Protein AF-A0A1I4JMV4-F1 (afdb_monomer)

Foldseek 3Di:
DKDKDKDFADDDCPPAAEDQDLVPDDDADDPDLQDKDKHKYFYPPFKDKDFDPVQQQKDFDPQLRLQQKDFDAQKAFDPVCSLQQQFPQCSLVLDGDDDDDDDDPDDDAAAQAPSPRDGRGGDPRPSSNRIDGDPQCSSPRMHGDPQCNSRSIDRDPVSRRRRMMIMTIMDMWIKDKDKDWDDWDPDADPPVRVVCCVVPFPKDKDKDKQPPDDPPPPDVVNCVSCVVVSDDDVQFNMKIKIKIKGDDDDDDDPPDDPPPPDDDDDDDDDDDDDDDPDDDDDDDDDDDDDDDPDDDGHDIGMGIIMMTMGTPPPDDDDDDDDDDDDDDDDDDDDDDDDDDDDDDDD

pLDDT: mean 77.55, std 21.7, range [24.08, 98.44]

Mean predicted aligned error: 14.83 Å

Structure (mmCIF, N/CA/C/O backbone):
data_AF-A0A1I4JMV4-F1
#
_entry.id   AF-A0A1I4JMV4-F1
#
loop_
_atom_site.group_PDB
_atom_site.id
_atom_site.type_symbol
_atom_site.label_atom_id
_atom_site.label_alt_id
_atom_site.label_comp_id
_atom_site.label_asym_id
_atom_site.label_entity_id
_atom_site.label_seq_id
_atom_site.pdbx_PDB_ins_code
_atom_site.Cartn_x
_atom_site.Cartn_y
_atom_site.Cartn_z
_atom_site.occupancy
_atom_site.B_iso_or_equiv
_atom_site.auth_seq_id
_atom_site.auth_comp_id
_atom_site.auth_asym_id
_atom_site.auth_atom_id
_atom_site.pdbx_PDB_model_num
ATOM 1 N N . MET A 1 1 ? -11.475 10.440 14.084 1.00 93.56 1 MET A N 1
ATOM 2 C CA . MET A 1 1 ? -10.677 11.249 13.134 1.00 93.56 1 MET A CA 1
ATOM 3 C C . MET A 1 1 ? -11.098 10.920 11.709 1.00 93.56 1 MET A C 1
ATOM 5 O O . MET A 1 1 ? -11.270 9.745 11.417 1.00 93.56 1 MET A O 1
ATOM 9 N N . GLU A 1 2 ? -11.265 11.917 10.840 1.00 95.56 2 GLU A N 1
ATOM 10 C CA . GLU A 1 2 ? -11.470 11.709 9.397 1.00 95.56 2 GLU A CA 1
ATOM 11 C C . GLU A 1 2 ? -10.158 11.981 8.648 1.00 95.56 2 GLU A C 1
ATOM 13 O O . GLU A 1 2 ? -9.477 12.967 8.930 1.00 95.56 2 GLU A O 1
ATOM 18 N N . GLN A 1 3 ? -9.788 11.111 7.707 1.00 97.38 3 GLN A N 1
ATOM 19 C CA . GLN A 1 3 ? -8.574 11.247 6.903 1.00 97.38 3 GLN A CA 1
ATOM 20 C C . GLN A 1 3 ? -8.876 10.984 5.428 1.00 97.38 3 GLN A C 1
ATOM 22 O O . GLN A 1 3 ? -9.492 9.980 5.084 1.00 97.38 3 GLN A O 1
ATOM 27 N N . ARG A 1 4 ? -8.401 11.856 4.532 1.00 98.00 4 ARG A N 1
ATOM 28 C CA . ARG A 1 4 ? -8.476 11.596 3.090 1.00 98.00 4 ARG A CA 1
ATOM 29 C C . ARG A 1 4 ? -7.463 10.518 2.706 1.00 98.00 4 ARG A C 1
ATOM 31 O O . ARG A 1 4 ? -6.265 10.700 2.913 1.00 98.00 4 ARG A O 1
ATOM 38 N N . GLN A 1 5 ? -7.950 9.434 2.120 1.00 98.19 5 GLN A N 1
ATOM 39 C CA . GLN A 1 5 ? -7.151 8.342 1.580 1.00 98.19 5 GLN A CA 1
ATOM 40 C C . GLN A 1 5 ? -7.104 8.405 0.053 1.00 98.19 5 GLN A C 1
ATOM 42 O O . GLN A 1 5 ? -7.965 9.004 -0.600 1.00 98.19 5 GLN A O 1
ATOM 47 N N . LYS A 1 6 ? -6.062 7.797 -0.513 1.00 97.88 6 LYS A N 1
ATOM 48 C CA . LYS A 1 6 ? -5.829 7.717 -1.954 1.00 97.88 6 LYS A CA 1
ATOM 49 C C . LYS A 1 6 ? -5.277 6.341 -2.308 1.00 97.88 6 LYS A C 1
ATOM 51 O O . LYS A 1 6 ? -4.279 5.917 -1.731 1.00 97.88 6 LYS A O 1
ATOM 56 N N . HIS A 1 7 ? -5.879 5.702 -3.302 1.00 97.88 7 HIS A N 1
ATOM 57 C CA . HIS A 1 7 ? -5.434 4.438 -3.874 1.00 97.88 7 HIS A CA 1
ATOM 58 C C . HIS A 1 7 ? -5.236 4.568 -5.389 1.00 97.88 7 HIS A C 1
ATOM 60 O O . HIS A 1 7 ? -5.923 5.344 -6.056 1.00 97.88 7 HIS A O 1
ATOM 66 N N . TYR A 1 8 ? -4.268 3.829 -5.929 1.00 97.44 8 TYR A N 1
ATOM 67 C CA . TYR A 1 8 ? -3.986 3.782 -7.363 1.00 97.44 8 TYR A CA 1
ATOM 68 C C . TYR A 1 8 ? -4.597 2.507 -7.938 1.00 97.44 8 TYR A C 1
ATOM 70 O O . TYR A 1 8 ? -4.239 1.412 -7.516 1.00 97.44 8 TYR A O 1
ATOM 78 N N . GLY A 1 9 ? -5.507 2.642 -8.901 1.00 96.12 9 GLY A N 1
ATOM 79 C CA . GLY A 1 9 ? -6.257 1.507 -9.438 1.00 96.12 9 GLY A CA 1
ATOM 80 C C . GLY A 1 9 ? -7.539 1.204 -8.671 1.00 96.12 9 GLY A C 1
ATOM 81 O O . GLY A 1 9 ? -7.953 1.969 -7.802 1.00 96.12 9 GLY A O 1
ATOM 82 N N . HIS A 1 10 ? -8.165 0.083 -9.027 1.00 96.25 10 HIS A N 1
ATOM 83 C CA . HIS A 1 10 ? -9.395 -0.381 -8.391 1.00 96.25 10 HIS A CA 1
ATOM 84 C C . HIS A 1 10 ? -9.135 -0.750 -6.934 1.00 96.25 10 HIS A C 1
ATOM 86 O O . HIS A 1 10 ? -8.132 -1.395 -6.627 1.00 96.25 10 HIS A O 1
ATOM 92 N N . ILE A 1 11 ? -10.053 -0.374 -6.058 1.00 97.44 11 ILE A N 1
ATOM 93 C CA . ILE A 1 11 ? -10.107 -0.864 -4.690 1.00 97.44 11 ILE A CA 1
ATOM 94 C C . ILE A 1 11 ? -11.556 -1.190 -4.385 1.00 97.44 11 ILE A C 1
ATOM 96 O O . ILE A 1 11 ? -12.434 -0.362 -4.607 1.00 97.44 11 ILE A O 1
ATOM 100 N N . ASP A 1 12 ? -11.790 -2.401 -3.895 1.00 97.12 12 ASP A N 1
ATOM 101 C CA . ASP A 1 12 ? -13.102 -2.763 -3.395 1.00 97.12 12 ASP A CA 1
ATOM 102 C C . ASP A 1 12 ? -13.247 -2.237 -1.962 1.00 97.12 12 ASP A C 1
ATOM 104 O O . ASP A 1 12 ? -12.447 -2.553 -1.075 1.00 97.12 12 ASP A O 1
ATOM 108 N N . LEU A 1 13 ? -14.226 -1.358 -1.761 1.00 97.06 13 LEU A N 1
ATOM 109 C CA . LEU A 1 13 ? -14.569 -0.788 -0.461 1.00 97.06 13 LEU A CA 1
ATOM 110 C C . LEU A 1 13 ? -15.895 -1.348 0.073 1.00 97.06 13 LEU A C 1
ATOM 112 O O . LEU A 1 13 ? -16.327 -0.902 1.132 1.00 97.06 13 LEU A O 1
ATOM 116 N N . SER A 1 14 ? -16.515 -2.314 -0.615 1.00 96.44 14 SER A N 1
ATOM 117 C CA . SER A 1 14 ? -17.834 -2.860 -0.261 1.00 96.44 14 SER A CA 1
ATOM 118 C C . SER A 1 14 ? -17.858 -3.571 1.095 1.00 96.44 14 SER A C 1
ATOM 120 O O . SER A 1 14 ? -18.833 -3.457 1.833 1.00 96.44 14 SER A O 1
ATOM 122 N N . ASP A 1 15 ? -16.754 -4.212 1.484 1.00 96.00 15 ASP A N 1
ATOM 123 C CA . ASP A 1 15 ? -16.609 -4.846 2.801 1.00 96.00 15 ASP A CA 1
ATOM 124 C C . ASP A 1 15 ? -16.444 -3.836 3.949 1.00 96.00 15 ASP A C 1
ATOM 126 O O . ASP A 1 15 ? -16.404 -4.211 5.128 1.00 96.00 15 ASP A O 1
ATOM 130 N N . ARG A 1 16 ? -16.284 -2.541 3.641 1.00 95.62 16 ARG A N 1
ATOM 131 C CA . ARG A 1 16 ? -16.079 -1.518 4.663 1.00 95.62 16 ARG A CA 1
ATOM 132 C C . ARG A 1 16 ? -17.409 -0.903 5.084 1.00 95.62 16 ARG A C 1
ATOM 134 O O . ARG A 1 16 ? -18.169 -0.450 4.236 1.00 95.62 16 ARG A O 1
ATOM 141 N N . PRO A 1 17 ? -17.666 -0.787 6.397 1.00 95.88 17 PRO A N 1
ATOM 142 C CA . PRO A 1 17 ? -18.871 -0.130 6.870 1.00 95.88 17 PRO A CA 1
ATOM 143 C C . PRO A 1 17 ? -18.892 1.349 6.459 1.00 95.88 17 PRO A C 1
ATOM 145 O O . PRO A 1 17 ? -17.894 2.067 6.593 1.00 95.88 17 PRO A O 1
ATOM 148 N N . GLU A 1 18 ? -20.048 1.803 5.983 1.00 97.00 18 GLU A N 1
ATOM 149 C CA . GLU A 1 18 ? -20.275 3.193 5.594 1.00 97.00 18 GLU A CA 1
ATOM 150 C C . GLU A 1 18 ? -20.759 4.057 6.766 1.00 97.00 18 GLU A C 1
ATOM 152 O O . GLU A 1 18 ? -21.467 3.594 7.668 1.00 97.00 18 GLU A O 1
ATOM 157 N N . CYS A 1 19 ? -20.431 5.350 6.738 1.00 96.38 19 CYS A N 1
ATOM 158 C CA . CYS A 1 19 ? -20.993 6.333 7.662 1.00 96.38 19 CYS A CA 1
ATOM 159 C C . CYS A 1 19 ? -21.302 7.676 6.982 1.00 96.38 19 CYS A C 1
ATOM 161 O O . CYS A 1 19 ? -20.514 8.175 6.189 1.00 96.38 19 CYS A O 1
ATOM 163 N N . ASP A 1 20 ? -22.423 8.317 7.321 1.00 95.94 20 ASP A N 1
ATOM 164 C CA . ASP A 1 20 ? -22.728 9.668 6.811 1.00 95.94 20 ASP A CA 1
ATOM 165 C C . ASP A 1 20 ? -21.886 10.743 7.522 1.00 95.94 20 ASP A C 1
ATOM 167 O O . ASP A 1 20 ? -21.391 11.701 6.926 1.00 95.94 20 ASP A O 1
ATOM 171 N N . SER A 1 21 ? -21.725 10.574 8.837 1.00 94.44 21 SER A N 1
ATOM 172 C CA . SER A 1 21 ? -20.970 11.465 9.713 1.00 94.44 21 SER A CA 1
ATOM 173 C C . SER A 1 21 ? -20.343 10.667 10.845 1.00 94.44 21 SER A C 1
ATOM 175 O O . SER A 1 21 ? -21.054 9.997 11.600 1.00 94.44 21 SER A O 1
ATOM 177 N N . LEU A 1 22 ? -19.025 10.797 11.019 1.00 92.62 22 LEU A N 1
ATOM 178 C CA . LEU A 1 22 ? -18.305 10.087 12.075 1.00 92.62 22 LEU A CA 1
ATOM 179 C C . LEU A 1 22 ? -18.837 10.418 13.478 1.00 92.62 22 LEU A C 1
ATOM 181 O O . LEU A 1 22 ? -18.900 9.542 14.333 1.00 92.62 22 LEU A O 1
ATOM 185 N N . ALA A 1 23 ? -19.273 11.663 13.697 1.00 89.81 23 ALA A N 1
ATOM 186 C CA . ALA A 1 23 ? -19.771 12.138 14.988 1.00 89.81 23 ALA A CA 1
ATOM 187 C C . ALA A 1 23 ? -21.134 11.542 15.386 1.00 89.81 23 ALA A C 1
ATOM 189 O O . ALA A 1 23 ? -21.458 11.495 16.568 1.00 89.81 23 ALA A O 1
ATOM 190 N N . ARG A 1 24 ? -21.948 11.107 14.414 1.00 91.12 24 ARG A N 1
ATOM 191 C CA . ARG A 1 24 ? -23.288 10.537 14.663 1.00 91.12 24 ARG A CA 1
ATOM 192 C C . ARG A 1 24 ? -23.335 9.023 14.478 1.00 91.12 24 ARG A C 1
ATOM 194 O O . ARG A 1 24 ? -24.357 8.405 14.773 1.00 91.12 24 ARG A O 1
ATOM 201 N N . HIS A 1 25 ? -22.263 8.430 13.960 1.00 92.50 25 HIS A N 1
ATOM 202 C CA . HIS A 1 25 ? -22.231 7.018 13.627 1.00 92.50 25 HIS A CA 1
ATOM 203 C C . HIS A 1 25 ? -22.217 6.161 14.897 1.00 92.50 25 HIS A C 1
ATOM 205 O O . HIS A 1 25 ? -21.288 6.217 15.704 1.00 92.50 25 HIS A O 1
ATOM 211 N N . ARG A 1 26 ? -23.265 5.351 15.073 1.00 90.00 26 ARG A N 1
ATOM 212 C CA . ARG A 1 26 ? -23.376 4.412 16.190 1.00 90.00 26 ARG A CA 1
ATOM 213 C C . ARG A 1 26 ? -22.646 3.124 15.832 1.00 90.00 26 ARG A C 1
ATOM 215 O O . ARG A 1 26 ? -23.114 2.366 14.992 1.00 90.00 26 ARG A O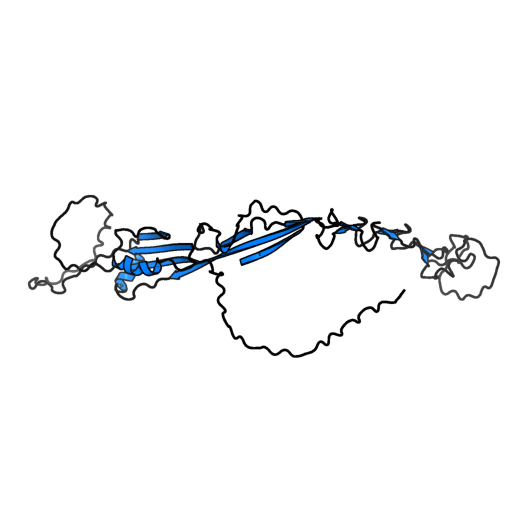 1
ATOM 222 N N . ILE A 1 27 ? -21.527 2.861 16.498 1.00 87.62 27 ILE A N 1
ATOM 223 C CA . ILE A 1 27 ? -20.850 1.564 16.411 1.00 87.62 27 ILE A CA 1
ATOM 224 C C . ILE A 1 27 ? -21.305 0.709 17.589 1.00 87.62 27 ILE A C 1
ATOM 226 O O . ILE A 1 27 ? -21.225 1.152 18.737 1.00 87.62 27 ILE A O 1
ATOM 230 N N . ALA A 1 28 ? -21.695 -0.535 17.312 1.00 90.06 28 ALA A N 1
ATOM 231 C CA . ALA A 1 28 ? -21.975 -1.526 18.343 1.00 90.06 28 ALA A CA 1
ATOM 232 C C . ALA A 1 28 ? -20.820 -1.635 19.368 1.00 90.06 28 ALA A C 1
ATOM 234 O O . ALA A 1 28 ? -19.648 -1.408 19.021 1.00 90.06 28 ALA A O 1
ATOM 235 N N . PRO A 1 29 ? -21.113 -1.968 20.634 1.00 89.56 29 PRO A N 1
ATOM 236 C CA . PRO A 1 29 ? -20.085 -2.311 21.607 1.00 89.56 29 PRO A CA 1
ATOM 237 C C . PRO A 1 29 ? -19.108 -3.372 21.065 1.00 89.56 29 PRO A C 1
ATOM 239 O O . PRO A 1 29 ? -19.525 -4.250 20.305 1.00 89.56 29 PRO A O 1
ATOM 242 N N . PRO A 1 30 ? -17.808 -3.304 21.408 1.00 90.44 30 PRO A N 1
ATOM 243 C CA . PRO A 1 30 ? -16.867 -4.371 21.080 1.00 90.44 30 PRO A CA 1
ATOM 244 C C . PRO A 1 30 ? -17.339 -5.704 21.666 1.00 90.44 30 PRO A C 1
ATOM 246 O O . PRO A 1 30 ? -17.827 -5.742 22.792 1.00 90.44 30 PRO A O 1
ATOM 249 N N . LYS A 1 31 ? -17.121 -6.807 20.941 1.00 90.44 31 LYS A N 1
ATOM 250 C CA . LYS A 1 31 ? -17.352 -8.158 21.480 1.00 90.44 31 LYS A CA 1
ATOM 251 C C . LYS A 1 31 ? -16.393 -8.493 22.633 1.00 90.44 31 LYS A C 1
ATOM 253 O O . LYS A 1 31 ? -16.750 -9.257 23.518 1.00 90.44 31 LYS A O 1
ATOM 258 N N . ASP A 1 32 ? -15.186 -7.929 22.603 1.00 91.31 32 ASP A N 1
ATOM 259 C CA . ASP A 1 32 ? -14.165 -8.071 23.642 1.00 91.31 32 ASP A CA 1
ATOM 260 C C . ASP A 1 32 ? -13.755 -6.678 24.134 1.00 91.31 32 ASP A C 1
ATOM 262 O O . ASP A 1 32 ? -13.145 -5.904 23.394 1.00 91.31 32 ASP A O 1
ATOM 266 N N . LEU A 1 33 ? -14.118 -6.356 25.377 1.00 90.75 33 LEU A N 1
ATOM 267 C CA . LEU A 1 33 ? -13.865 -5.058 26.009 1.00 90.75 33 LEU A CA 1
ATOM 268 C C . LEU A 1 33 ? -12.451 -4.931 26.586 1.00 90.75 33 LEU A C 1
ATOM 270 O O . LEU A 1 33 ? -12.080 -3.856 27.047 1.00 90.75 33 LEU A O 1
ATOM 274 N N . THR A 1 34 ? -11.652 -6.001 26.553 1.00 89.94 34 THR A N 1
ATOM 275 C CA . THR A 1 34 ? -10.272 -6.003 27.062 1.00 89.94 34 THR A CA 1
ATOM 276 C C . THR A 1 34 ? -9.241 -5.653 25.993 1.00 89.94 34 THR A C 1
ATOM 278 O O . THR A 1 34 ? -8.083 -5.386 26.314 1.00 89.94 34 THR A O 1
ATOM 281 N N . ARG A 1 35 ? -9.641 -5.632 24.715 1.00 93.94 35 ARG A N 1
ATOM 282 C CA . ARG A 1 35 ? -8.749 -5.377 23.580 1.00 93.94 35 ARG A CA 1
ATOM 283 C C . ARG A 1 35 ? -8.997 -4.007 22.972 1.00 93.94 35 ARG A C 1
ATOM 285 O O . ARG A 1 35 ? -10.133 -3.587 22.769 1.00 93.94 35 ARG A O 1
ATOM 292 N N . ALA A 1 36 ? -7.907 -3.335 22.609 1.00 94.56 36 ALA A N 1
ATOM 293 C CA . ALA A 1 36 ? -7.990 -2.151 21.770 1.00 94.56 36 ALA A CA 1
ATOM 294 C C . ALA A 1 36 ? -8.589 -2.522 20.408 1.00 94.56 36 ALA A C 1
ATOM 296 O O . ALA A 1 36 ? -8.211 -3.524 19.797 1.00 94.56 36 ALA A O 1
ATOM 297 N N . GLN A 1 37 ? -9.516 -1.700 19.923 1.00 95.50 37 GLN A N 1
ATOM 298 C CA . GLN A 1 37 ? -10.185 -1.910 18.645 1.00 95.50 37 GLN A CA 1
ATOM 299 C C . GLN A 1 37 ? -10.071 -0.646 17.799 1.00 95.50 37 GLN A C 1
ATOM 301 O O . GLN A 1 37 ? -10.333 0.459 18.267 1.00 95.50 37 GLN A O 1
ATOM 306 N N . THR A 1 38 ? -9.711 -0.810 16.527 1.00 96.12 38 THR A N 1
ATOM 307 C CA . THR A 1 38 ? -9.799 0.262 15.532 1.00 96.12 38 THR A CA 1
ATOM 308 C C . THR A 1 38 ? -10.811 -0.136 14.473 1.00 96.12 38 THR A C 1
ATOM 310 O O . THR A 1 38 ? -10.641 -1.157 13.812 1.00 96.12 38 THR A O 1
ATOM 313 N N . VAL A 1 39 ? -11.849 0.676 14.304 1.00 95.50 39 VAL A N 1
ATOM 314 C CA . VAL A 1 39 ? -12.842 0.520 13.241 1.00 95.50 39 VAL A CA 1
ATOM 315 C C . VAL A 1 39 ? -12.555 1.571 12.176 1.00 95.50 39 VAL A C 1
ATOM 317 O O . VAL A 1 39 ? -12.457 2.763 12.479 1.00 95.50 39 VAL A O 1
ATOM 320 N N . LYS A 1 40 ? -12.382 1.111 10.936 1.00 96.94 40 LYS A N 1
ATOM 321 C CA . LYS A 1 40 ? -12.212 1.961 9.757 1.00 96.94 40 LYS A CA 1
ATOM 322 C C . LYS A 1 40 ? -13.523 1.982 8.988 1.00 96.94 40 LYS A C 1
ATOM 324 O O . LYS A 1 40 ? -14.052 0.930 8.650 1.00 96.94 40 LYS A O 1
ATOM 329 N N . LEU A 1 41 ? -14.015 3.181 8.734 1.00 97.25 41 LEU A N 1
ATOM 330 C CA . LEU A 1 41 ? -15.278 3.468 8.073 1.00 97.25 41 LEU A CA 1
ATOM 331 C C . LEU A 1 41 ? -14.993 4.229 6.784 1.00 97.25 41 LEU A C 1
ATOM 333 O O . LEU A 1 41 ? -14.021 4.986 6.713 1.00 97.25 41 LEU A O 1
ATOM 337 N N . VAL A 1 42 ? -15.850 4.068 5.787 1.00 98.25 42 VAL A N 1
ATOM 338 C C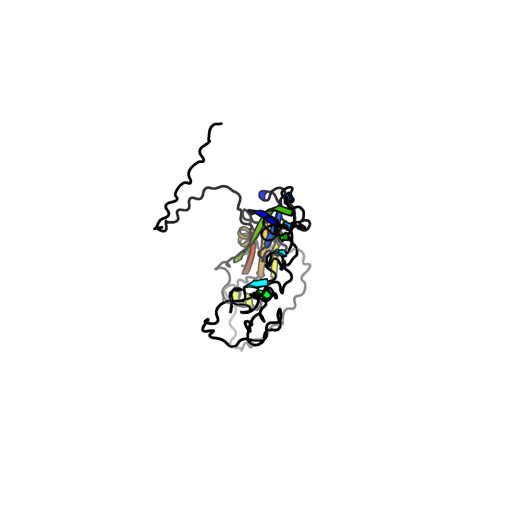A . VAL A 1 42 ? -15.838 4.910 4.587 1.00 98.25 42 VAL A CA 1
ATOM 339 C C . VAL A 1 42 ? -16.975 5.909 4.709 1.00 98.25 42 VAL A C 1
ATOM 341 O O . VAL A 1 42 ? -18.110 5.535 4.990 1.00 98.25 42 VAL A O 1
ATOM 344 N N . ARG A 1 43 ? -16.687 7.199 4.531 1.00 97.94 43 ARG A N 1
ATOM 345 C CA . ARG A 1 43 ? -17.755 8.194 4.541 1.00 97.94 43 ARG A CA 1
ATOM 346 C C . ARG A 1 43 ? -18.612 8.034 3.282 1.00 97.94 43 ARG A C 1
ATOM 348 O O . ARG A 1 43 ? -18.058 7.994 2.179 1.00 97.94 43 ARG A O 1
ATOM 355 N N . ARG A 1 44 ? -19.934 7.964 3.439 1.00 97.69 44 ARG A N 1
ATOM 356 C CA . ARG A 1 44 ? -20.877 7.879 2.318 1.00 97.69 44 ARG A CA 1
ATOM 357 C C . ARG A 1 44 ? -20.675 9.065 1.374 1.00 97.69 44 ARG A C 1
ATOM 359 O O . ARG A 1 44 ? -20.339 10.162 1.822 1.00 97.69 44 ARG A O 1
ATOM 366 N N . ASP A 1 45 ? -20.782 8.801 0.075 1.00 97.00 45 ASP A N 1
ATOM 367 C CA . ASP A 1 45 ? -20.573 9.768 -1.013 1.00 97.00 45 ASP A CA 1
ATOM 368 C C . ASP A 1 45 ? -19.176 10.415 -1.051 1.00 97.00 45 ASP A C 1
ATOM 370 O O . ASP A 1 45 ? -18.945 11.376 -1.782 1.00 97.00 45 ASP A O 1
ATOM 374 N N . SER A 1 46 ? -18.210 9.910 -0.272 1.00 97.88 46 SER A N 1
ATOM 375 C CA . SER A 1 46 ? -16.837 10.429 -0.296 1.00 97.88 46 SER A CA 1
ATOM 376 C C . SER A 1 46 ? -15.942 9.738 -1.316 1.00 97.88 46 SER A C 1
ATOM 378 O O . SER A 1 46 ? -14.856 10.243 -1.599 1.00 97.88 46 SER A O 1
ATOM 380 N N . VAL A 1 47 ? -16.366 8.585 -1.842 1.00 98.25 47 VAL A N 1
ATOM 381 C CA . VAL A 1 47 ? -15.603 7.826 -2.832 1.00 98.25 47 VAL A CA 1
ATOM 382 C C . VAL A 1 47 ? -15.688 8.558 -4.165 1.00 98.25 47 VAL A C 1
ATOM 384 O O . VAL A 1 47 ? -16.753 8.697 -4.754 1.00 98.25 47 VAL A O 1
ATOM 387 N N . THR A 1 48 ? -14.551 9.056 -4.629 1.00 98.19 48 THR A N 1
ATOM 388 C CA . THR A 1 48 ? -14.398 9.696 -5.933 1.00 98.19 48 THR A CA 1
ATOM 389 C C . THR A 1 48 ? -13.405 8.893 -6.749 1.00 98.19 48 THR A C 1
ATOM 391 O O . THR A 1 48 ? -12.268 8.675 -6.313 1.00 98.19 48 THR A O 1
ATOM 394 N N . GLU A 1 49 ? -13.832 8.477 -7.935 1.00 97.75 49 GLU A N 1
ATOM 395 C CA . GLU A 1 49 ? -12.974 7.844 -8.925 1.00 97.75 49 GLU A CA 1
ATOM 396 C C . GLU A 1 49 ? -12.582 8.867 -9.988 1.00 97.75 49 GLU A C 1
ATOM 398 O O . GLU A 1 49 ? -13.419 9.357 -10.742 1.00 97.75 49 GLU A O 1
ATOM 403 N N . ASP A 1 50 ? -11.291 9.180 -10.050 1.00 97.44 50 ASP A N 1
ATOM 404 C CA . ASP A 1 50 ? -10.727 10.059 -11.063 1.00 97.44 50 ASP A CA 1
ATOM 405 C C . ASP A 1 50 ? -9.991 9.221 -12.111 1.00 97.44 50 ASP A C 1
ATOM 407 O O . ASP A 1 50 ? -8.991 8.546 -11.818 1.00 97.44 50 ASP A O 1
ATOM 411 N N . PHE A 1 51 ? -10.438 9.313 -13.361 1.00 97.06 51 PHE A N 1
ATOM 412 C CA . PHE A 1 51 ? -9.691 8.776 -14.492 1.00 97.06 51 PHE A CA 1
ATOM 413 C C . PHE A 1 51 ? -8.464 9.644 -14.756 1.00 97.06 51 PHE A C 1
ATOM 415 O O . PHE A 1 51 ? -8.506 10.877 -14.766 1.00 97.06 51 PHE A O 1
ATOM 422 N N . CYS A 1 52 ? -7.319 8.992 -14.922 1.00 96.44 52 CYS A N 1
ATOM 423 C CA . CYS A 1 52 ? -6.099 9.688 -15.265 1.00 96.44 52 CYS A CA 1
ATOM 424 C C . CYS A 1 52 ? -6.110 10.000 -16.768 1.00 96.44 52 CYS A C 1
ATOM 426 O O . CYS A 1 52 ? -6.416 9.094 -17.530 1.00 96.44 52 CYS A O 1
ATOM 428 N N . PRO A 1 53 ? -5.671 11.191 -17.223 1.00 96.06 53 PRO A N 1
ATOM 429 C CA . PRO A 1 53 ? -5.659 11.542 -18.653 1.00 96.06 53 PRO A CA 1
ATOM 430 C C . PRO A 1 53 ? -4.830 10.623 -19.566 1.00 96.06 53 PRO A C 1
ATOM 432 O O . PRO A 1 53 ? -4.816 10.811 -20.773 1.00 96.06 53 PRO A O 1
ATOM 435 N N . CYS A 1 54 ? -4.062 9.689 -19.000 1.00 95.31 54 CYS A N 1
ATOM 436 C CA . CYS A 1 54 ? -3.341 8.669 -19.756 1.00 95.31 54 CYS A CA 1
ATOM 437 C C . CYS A 1 54 ? -4.194 7.426 -20.079 1.00 95.31 54 CYS A C 1
ATOM 439 O O . CYS A 1 54 ? -3.666 6.519 -20.707 1.00 95.31 54 CYS A O 1
ATOM 441 N N . ASP A 1 55 ? -5.437 7.346 -19.587 1.00 89.56 55 ASP A N 1
ATOM 442 C CA . ASP A 1 55 ? -6.450 6.282 -19.727 1.00 89.56 55 ASP A CA 1
ATOM 443 C C . ASP A 1 55 ? -6.021 4.868 -19.290 1.00 89.56 55 ASP A C 1
ATOM 445 O O . ASP A 1 55 ? -6.596 4.282 -18.376 1.00 89.56 55 ASP A O 1
ATOM 449 N N . ASN A 1 56 ? -4.957 4.320 -19.872 1.00 94.69 56 ASN A N 1
ATOM 450 C CA . ASN A 1 56 ? -4.430 2.975 -19.620 1.00 94.69 56 ASN A CA 1
ATOM 451 C C . ASN A 1 56 ? -3.308 2.928 -18.566 1.00 94.69 56 ASN A C 1
ATOM 453 O O . ASN A 1 56 ? -2.669 1.895 -18.366 1.00 94.69 56 ASN A O 1
ATOM 457 N N . GLY A 1 57 ? -3.017 4.064 -17.930 1.00 96.94 57 GLY A N 1
ATOM 458 C CA . GLY A 1 57 ? -1.975 4.168 -16.915 1.00 96.94 57 GLY A CA 1
ATOM 459 C C . GLY A 1 57 ? -0.548 4.221 -17.451 1.00 96.94 57 GLY A C 1
ATOM 460 O O . GLY A 1 57 ? 0.389 4.250 -16.656 1.00 96.94 57 GLY A O 1
ATOM 461 N N . LYS A 1 58 ? -0.354 4.268 -18.767 1.00 97.81 58 LYS A N 1
ATOM 462 C CA . LYS A 1 58 ? 0.956 4.300 -19.413 1.00 97.81 58 LYS A CA 1
ATOM 463 C C . LYS A 1 58 ? 1.125 5.607 -20.179 1.00 97.81 58 LYS A C 1
ATOM 465 O O . LYS A 1 58 ? 0.176 6.171 -20.706 1.00 97.81 58 LYS A O 1
ATOM 470 N N . THR A 1 59 ? 2.354 6.092 -20.254 1.00 97.44 59 THR A N 1
ATOM 471 C CA . THR A 1 59 ? 2.728 7.214 -21.125 1.00 97.44 59 THR A CA 1
ATOM 472 C C . THR A 1 59 ? 3.862 6.789 -22.036 1.00 97.44 59 THR A C 1
ATOM 474 O O . THR A 1 59 ? 4.647 5.914 -21.664 1.00 97.44 59 THR A O 1
ATOM 477 N N . ALA A 1 60 ? 3.976 7.413 -23.209 1.00 97.88 60 ALA A N 1
ATOM 478 C CA . ALA A 1 60 ? 5.140 7.227 -24.067 1.00 97.88 60 ALA A CA 1
ATOM 479 C C . ALA A 1 60 ? 6.420 7.457 -23.252 1.00 97.88 60 ALA A C 1
ATOM 481 O O . ALA A 1 60 ? 6.518 8.413 -22.477 1.00 97.88 60 ALA A O 1
ATOM 482 N N . CYS A 1 61 ? 7.386 6.551 -23.387 1.00 98.12 61 CYS A N 1
ATOM 483 C CA . CYS A 1 61 ? 8.664 6.688 -22.712 1.00 98.12 61 CYS A CA 1
ATOM 484 C C . CYS A 1 61 ? 9.324 7.993 -23.188 1.00 98.12 61 CYS A C 1
ATOM 486 O O . CYS A 1 61 ? 9.521 8.156 -24.394 1.00 98.12 61 CYS A O 1
ATOM 488 N N . PRO A 1 62 ? 9.689 8.922 -22.286 1.00 97.69 62 PRO A N 1
ATOM 489 C CA . PRO A 1 62 ? 10.222 10.225 -22.684 1.00 97.69 62 PRO A CA 1
ATOM 490 C C . PRO A 1 62 ? 11.556 10.110 -23.434 1.00 97.69 62 PRO A C 1
ATOM 492 O O . PRO A 1 62 ? 11.899 10.991 -24.217 1.00 97.69 62 PRO A O 1
ATOM 495 N N . ARG A 1 63 ? 12.297 9.014 -23.224 1.00 97.75 63 ARG A N 1
ATOM 496 C CA . ARG A 1 63 ? 13.610 8.781 -23.826 1.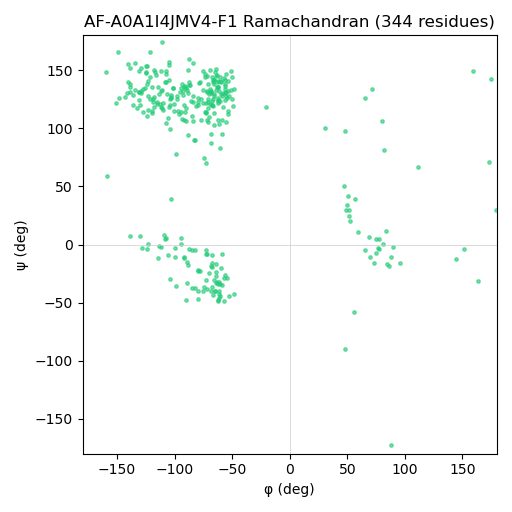00 97.75 63 ARG A CA 1
ATOM 497 C C . ARG A 1 63 ? 13.532 8.295 -25.274 1.00 97.75 63 ARG A C 1
ATOM 499 O O . ARG A 1 63 ? 14.260 8.809 -26.116 1.00 97.75 63 ARG A O 1
ATOM 506 N N . CYS A 1 64 ? 12.677 7.315 -25.574 1.00 98.19 64 CYS A N 1
ATOM 507 C CA . CYS A 1 64 ? 12.510 6.782 -26.937 1.00 98.19 64 CYS A CA 1
ATOM 508 C C . CYS A 1 64 ? 11.288 7.335 -27.682 1.00 98.19 64 CYS A C 1
ATOM 510 O O . CYS A 1 64 ? 11.100 7.009 -28.854 1.00 98.19 64 CYS A O 1
ATOM 512 N N . GLN A 1 65 ? 10.478 8.167 -27.020 1.00 97.56 65 GLN A N 1
ATOM 513 C CA . GLN A 1 65 ? 9.264 8.789 -27.555 1.00 97.56 65 GLN A CA 1
ATOM 514 C C . GLN A 1 65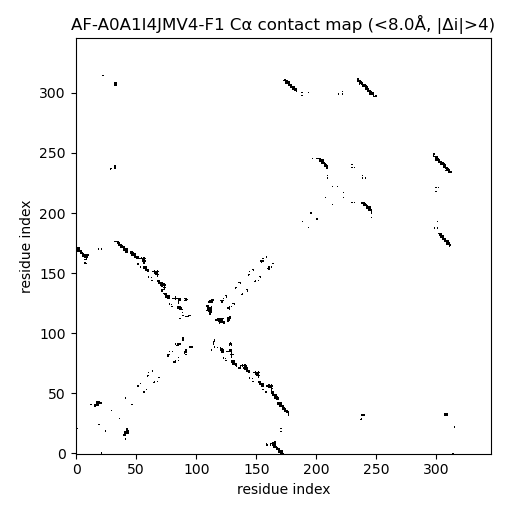 ? 8.235 7.773 -28.071 1.00 97.56 65 GLN A C 1
ATOM 516 O O . GLN A 1 65 ? 7.609 7.985 -29.102 1.00 97.56 65 GLN A O 1
ATOM 521 N N . GLY A 1 66 ? 8.065 6.646 -27.375 1.00 97.44 66 GLY A N 1
ATOM 522 C CA . GLY A 1 66 ? 7.100 5.621 -27.790 1.00 97.44 66 GLY A CA 1
ATOM 523 C C . GLY A 1 66 ? 7.681 4.478 -28.618 1.00 97.44 66 GLY A C 1
ATOM 524 O O . GLY A 1 66 ? 7.033 3.445 -28.725 1.00 97.44 66 GLY A O 1
ATOM 525 N N . ARG A 1 67 ? 8.893 4.618 -29.174 1.00 97.56 67 ARG A N 1
ATOM 526 C CA . ARG A 1 67 ? 9.450 3.623 -30.112 1.00 97.56 67 ARG A CA 1
ATOM 527 C C . ARG A 1 67 ? 9.894 2.316 -29.462 1.00 97.56 67 ARG A C 1
ATOM 529 O O . ARG A 1 67 ? 9.860 1.270 -30.090 1.00 97.56 67 ARG A O 1
ATOM 536 N N . GLY A 1 68 ? 10.336 2.380 -28.209 1.00 97.75 68 GLY A N 1
ATOM 537 C CA . GLY A 1 68 ? 10.939 1.243 -27.508 1.00 97.75 68 GLY A CA 1
ATOM 538 C C . GLY A 1 68 ? 12.434 1.069 -27.784 1.00 97.75 68 GLY A C 1
ATOM 539 O O . GLY A 1 68 ? 13.131 0.462 -26.974 1.00 97.75 68 GLY A O 1
ATOM 540 N N . ASP A 1 69 ? 12.962 1.684 -28.836 1.00 98.00 69 ASP A N 1
ATOM 541 C CA . ASP A 1 69 ? 14.375 1.661 -29.193 1.00 98.00 69 ASP A CA 1
ATOM 542 C C . ASP A 1 69 ? 14.989 3.069 -29.253 1.00 98.00 69 ASP A C 1
ATOM 544 O O . ASP A 1 69 ? 14.321 4.106 -29.189 1.00 98.00 69 ASP A O 1
ATOM 548 N N . LEU A 1 70 ? 16.315 3.106 -29.281 1.00 97.56 70 LEU A N 1
ATOM 549 C CA . LEU A 1 70 ? 17.116 4.304 -29.454 1.00 97.56 70 LEU A CA 1
ATOM 550 C C . LEU A 1 70 ? 18.046 4.100 -30.648 1.00 97.56 70 LEU A C 1
ATOM 552 O O . LEU A 1 70 ? 18.657 3.032 -30.761 1.00 97.56 70 LEU A O 1
ATOM 556 N N . PRO A 1 71 ? 18.212 5.122 -31.504 1.00 97.38 71 PRO A N 1
ATOM 557 C CA . PRO A 1 71 ? 19.173 5.046 -32.590 1.00 97.38 71 PRO A CA 1
ATOM 558 C C . PRO A 1 71 ? 20.580 4.834 -32.023 1.00 97.38 71 PRO A C 1
ATOM 560 O O . PRO A 1 71 ? 20.953 5.397 -30.987 1.00 97.38 71 PRO A O 1
ATOM 563 N N . CYS A 1 72 ? 21.358 4.002 -32.702 1.00 97.19 72 CYS A N 1
ATOM 564 C CA . CYS A 1 72 ? 22.738 3.708 -32.358 1.00 97.19 72 CYS A CA 1
ATOM 565 C C . CYS A 1 72 ? 23.556 3.654 -33.646 1.00 97.19 72 CYS A C 1
ATOM 567 O O . CYS A 1 72 ? 23.109 3.101 -34.644 1.00 97.19 72 CYS A O 1
ATOM 569 N N . GLU A 1 73 ? 24.761 4.212 -33.662 1.00 96.69 73 GLU A N 1
ATOM 570 C CA . GLU A 1 73 ? 25.621 4.024 -34.827 1.00 96.69 73 GLU A CA 1
ATOM 571 C C . GLU A 1 73 ? 26.012 2.545 -34.918 1.00 96.69 73 GLU A C 1
ATOM 573 O O . GLU A 1 73 ? 26.646 2.014 -34.009 1.00 96.69 73 GLU A O 1
ATOM 578 N N . ALA A 1 74 ? 25.647 1.872 -36.014 1.00 97.25 74 ALA A N 1
ATOM 579 C CA . ALA A 1 74 ? 25.957 0.452 -36.230 1.00 97.25 74 ALA A CA 1
ATOM 580 C C . ALA A 1 74 ? 27.468 0.155 -36.144 1.00 97.25 74 ALA A C 1
ATOM 582 O O . ALA A 1 74 ? 27.898 -0.948 -35.803 1.00 97.25 74 ALA A O 1
ATOM 583 N N . SER A 1 75 ? 28.286 1.165 -36.427 1.00 95.88 75 SER A N 1
ATOM 584 C CA . SER A 1 75 ? 29.737 1.078 -36.455 1.00 95.88 75 SER A CA 1
ATOM 585 C C . SER A 1 75 ? 30.352 2.318 -35.820 1.00 95.88 75 SER A C 1
ATOM 587 O O . SER A 1 75 ? 29.954 3.424 -36.181 1.00 95.88 75 SER A O 1
ATOM 589 N N . THR A 1 76 ? 31.363 2.147 -34.974 1.00 95.12 76 THR A N 1
ATOM 590 C CA . THR A 1 76 ? 32.161 3.248 -34.416 1.00 95.12 76 THR A CA 1
ATOM 591 C C . THR A 1 76 ? 33.521 3.311 -35.099 1.00 95.12 76 THR A C 1
ATOM 593 O O . THR A 1 76 ? 34.019 2.296 -35.592 1.00 95.12 76 THR A O 1
ATOM 596 N N . ALA A 1 77 ? 34.153 4.486 -35.127 1.00 94.62 77 ALA A N 1
ATOM 597 C CA . ALA A 1 77 ? 35.542 4.589 -35.569 1.00 94.62 77 ALA A CA 1
ATOM 598 C C . ALA A 1 77 ? 36.430 3.655 -34.730 1.00 94.62 77 ALA A C 1
ATOM 600 O O . ALA A 1 77 ? 36.277 3.566 -33.510 1.00 94.62 77 ALA A O 1
ATOM 601 N N . CYS A 1 78 ? 37.342 2.936 -35.384 1.00 93.25 78 CYS A N 1
ATOM 602 C CA . CYS A 1 78 ? 38.260 2.042 -34.688 1.00 93.25 78 CYS A CA 1
ATOM 603 C C . CYS A 1 78 ? 39.151 2.855 -33.738 1.00 93.25 78 CYS A C 1
ATOM 605 O O . CYS A 1 78 ? 39.839 3.766 -34.188 1.00 93.25 78 CYS A O 1
ATOM 607 N N . ALA A 1 79 ? 39.178 2.527 -32.444 1.00 92.00 79 ALA A N 1
ATOM 608 C CA . ALA A 1 79 ? 39.942 3.292 -31.454 1.00 92.00 79 ALA A CA 1
ATOM 609 C C . ALA A 1 79 ? 41.457 3.311 -31.739 1.00 92.00 79 ALA A C 1
ATOM 611 O O . ALA A 1 79 ? 42.118 4.313 -31.473 1.00 92.00 79 ALA A O 1
ATOM 612 N N . ALA A 1 80 ? 41.990 2.232 -32.324 1.00 89.69 80 ALA A N 1
ATOM 613 C CA . ALA A 1 80 ? 43.416 2.090 -32.613 1.00 89.69 80 ALA A CA 1
ATOM 614 C C . ALA A 1 80 ? 43.893 2.983 -33.772 1.00 89.69 80 ALA A C 1
ATOM 616 O O . ALA A 1 80 ? 44.980 3.542 -33.694 1.00 89.69 80 ALA A O 1
ATOM 617 N N . CYS A 1 81 ? 43.092 3.149 -34.832 1.00 88.25 81 CYS A N 1
ATOM 618 C CA . CYS A 1 81 ? 43.470 3.959 -36.004 1.00 88.25 81 CYS A CA 1
ATOM 619 C C . CYS A 1 81 ? 42.628 5.229 -36.195 1.00 88.25 81 CYS A C 1
ATOM 621 O O . CYS A 1 81 ? 42.812 5.957 -37.169 1.00 88.25 81 CYS A O 1
ATOM 623 N N . ARG A 1 82 ? 41.648 5.461 -35.313 1.00 87.19 82 ARG A N 1
ATOM 624 C CA . ARG A 1 82 ? 40.662 6.559 -35.352 1.00 87.19 82 ARG A CA 1
ATOM 625 C C . ARG A 1 82 ? 39.904 6.684 -36.680 1.00 87.19 82 ARG A C 1
ATOM 627 O O . ARG A 1 82 ? 39.344 7.731 -36.979 1.00 87.19 82 ARG A O 1
ATOM 634 N N . GLY A 1 83 ? 39.884 5.617 -37.480 1.00 85.62 83 GLY A N 1
ATOM 635 C CA . GLY A 1 83 ? 39.310 5.598 -38.826 1.00 85.62 83 GLY A CA 1
ATOM 636 C C . GLY A 1 83 ? 40.155 6.267 -39.916 1.00 85.62 83 GLY A C 1
ATOM 637 O O . GLY A 1 83 ? 39.761 6.185 -41.074 1.00 85.62 83 GLY A O 1
ATOM 638 N N . ILE A 1 84 ? 41.301 6.867 -39.578 1.00 80.31 84 ILE A N 1
ATOM 639 C CA . ILE A 1 84 ? 42.171 7.588 -40.523 1.00 80.31 84 ILE A CA 1
ATOM 640 C C . ILE A 1 84 ? 43.201 6.619 -41.124 1.00 80.31 84 ILE A C 1
ATOM 642 O O . ILE A 1 84 ? 43.269 6.478 -42.338 1.00 80.31 84 ILE A O 1
ATOM 646 N N . ASP A 1 85 ? 43.873 5.817 -40.290 1.00 77.50 85 ASP A N 1
ATOM 647 C CA . ASP A 1 85 ? 44.934 4.886 -40.728 1.00 77.50 85 ASP A CA 1
ATOM 648 C C . ASP A 1 85 ? 44.469 3.431 -40.784 1.00 77.50 85 ASP A C 1
ATOM 650 O O . ASP A 1 85 ? 45.158 2.490 -40.378 1.00 77.50 85 ASP A O 1
ATOM 654 N N . SER A 1 86 ? 43.239 3.234 -41.240 1.00 82.81 86 SER A N 1
ATOM 655 C CA . SER A 1 86 ? 42.637 1.908 -41.296 1.00 82.81 86 SER A CA 1
ATOM 656 C C . SER A 1 86 ? 43.409 0.973 -42.222 1.00 82.81 86 SER A C 1
ATOM 658 O O . SER A 1 86 ? 43.783 -0.121 -41.798 1.00 82.81 86 SER A O 1
ATOM 660 N N . CYS A 1 87 ? 43.744 1.427 -43.430 1.00 87.00 87 CYS A N 1
ATOM 661 C CA . CYS A 1 87 ? 44.663 0.747 -44.331 1.00 87.00 87 CYS A CA 1
ATOM 662 C C . CYS A 1 87 ? 45.523 1.754 -45.100 1.00 87.00 87 CYS A C 1
ATOM 664 O O . CYS A 1 87 ? 44.967 2.577 -45.808 1.00 87.00 87 CYS A O 1
ATOM 666 N N . LEU A 1 88 ? 46.855 1.622 -45.081 1.00 84.88 88 LEU A N 1
ATOM 667 C CA . LEU A 1 88 ? 47.764 2.569 -45.768 1.00 84.88 88 LEU A CA 1
ATOM 668 C C . LEU A 1 88 ? 47.675 2.538 -47.300 1.00 84.88 88 LEU A C 1
ATOM 670 O O . LEU A 1 88 ? 48.318 3.334 -47.975 1.00 84.88 88 LEU A O 1
ATOM 674 N N . ARG A 1 89 ? 46.952 1.571 -47.877 1.00 85.88 89 ARG A N 1
ATOM 675 C CA . ARG A 1 89 ? 46.790 1.463 -49.335 1.00 85.88 89 ARG A CA 1
ATOM 676 C C . ARG A 1 89 ? 45.430 1.928 -49.829 1.00 85.88 89 ARG A C 1
ATOM 678 O O . ARG A 1 89 ? 45.333 2.348 -50.979 1.00 85.88 89 ARG A O 1
ATOM 685 N N . CYS A 1 90 ? 44.384 1.808 -49.014 1.00 86.94 90 CYS A N 1
ATOM 686 C CA . CYS A 1 90 ? 43.024 2.137 -49.440 1.00 86.94 90 CYS A CA 1
ATOM 687 C C . CYS A 1 90 ? 42.285 3.096 -48.509 1.00 86.94 90 CYS A C 1
ATOM 689 O O . CYS A 1 90 ? 41.143 3.438 -48.804 1.00 86.94 90 CYS A O 1
ATOM 691 N N . ASP A 1 91 ? 42.883 3.497 -47.387 1.00 81.44 91 ASP A N 1
ATOM 692 C CA . ASP A 1 91 ? 42.275 4.320 -46.332 1.00 81.44 91 ASP A CA 1
ATOM 693 C C . ASP A 1 91 ? 40.908 3.788 -45.890 1.00 81.44 91 ASP A C 1
ATOM 695 O O . ASP A 1 91 ? 39.964 4.524 -45.613 1.00 81.44 91 ASP A O 1
ATOM 699 N N . GLY A 1 92 ? 40.771 2.463 -45.911 1.00 80.94 92 GLY A N 1
ATOM 700 C CA . GLY A 1 92 ? 39.534 1.777 -45.580 1.00 80.94 92 GLY A CA 1
ATOM 701 C C . GLY A 1 92 ? 38.459 1.856 -46.653 1.00 80.94 92 GLY A C 1
ATOM 702 O O . GLY A 1 92 ? 37.391 1.314 -46.438 1.00 80.94 92 GLY A O 1
ATOM 703 N N . THR A 1 93 ? 38.691 2.434 -47.831 1.00 84.25 93 THR A N 1
ATOM 704 C CA . THR A 1 93 ? 37.701 2.444 -48.929 1.00 84.25 93 THR A CA 1
ATOM 705 C C . THR A 1 93 ? 37.628 1.116 -49.688 1.00 84.25 93 THR A C 1
ATOM 707 O O . THR A 1 93 ? 36.612 0.818 -50.303 1.00 84.25 93 THR A O 1
ATOM 710 N N . GLY A 1 94 ? 38.693 0.309 -49.638 1.00 85.12 94 GLY A N 1
ATOM 711 C CA . GLY A 1 94 ? 38.876 -0.880 -50.482 1.00 85.12 94 GLY A CA 1
ATOM 712 C C . GLY A 1 94 ? 39.504 -0.588 -51.847 1.00 85.12 94 GLY A C 1
ATOM 713 O O . GLY A 1 94 ? 40.111 -1.480 -52.434 1.00 85.12 94 GLY A O 1
ATOM 714 N N . TYR A 1 95 ? 39.485 0.667 -52.298 1.00 85.50 95 TYR A N 1
ATOM 715 C CA . TYR A 1 95 ? 40.118 1.090 -53.543 1.00 85.50 95 TYR A CA 1
ATOM 716 C C . TYR A 1 95 ? 41.542 1.573 -53.285 1.00 85.50 95 TYR A C 1
ATOM 718 O O . TYR A 1 95 ? 41.783 2.395 -52.402 1.00 85.50 95 TYR A O 1
ATOM 726 N N . ARG A 1 96 ? 42.507 1.049 -54.045 1.00 79.88 96 ARG A N 1
ATOM 727 C CA . ARG A 1 96 ? 43.909 1.462 -53.924 1.00 79.88 96 ARG A CA 1
ATOM 728 C C . ARG A 1 96 ? 44.048 2.903 -54.404 1.00 79.88 96 ARG A C 1
ATOM 730 O O . ARG A 1 96 ? 43.774 3.181 -55.569 1.00 79.88 96 ARG A O 1
ATOM 737 N N . LYS A 1 97 ? 44.510 3.805 -53.539 1.00 75.44 97 LYS A N 1
ATOM 738 C CA . LYS A 1 97 ? 44.919 5.140 -53.984 1.00 75.44 97 LYS A CA 1
ATOM 739 C C . LYS A 1 97 ? 46.293 5.024 -54.640 1.00 75.44 97 LYS A C 1
ATOM 741 O O . LYS A 1 97 ? 47.227 4.473 -54.053 1.00 75.44 97 LYS A O 1
ATOM 746 N N . LEU A 1 98 ? 46.417 5.494 -55.881 1.00 70.56 98 LEU A N 1
ATOM 747 C CA . LEU A 1 98 ? 47.715 5.578 -56.542 1.00 70.56 98 LEU A CA 1
ATOM 748 C C . LEU A 1 98 ? 48.537 6.697 -55.881 1.00 70.56 98 LEU A C 1
ATOM 750 O O . LEU A 1 98 ? 48.311 7.868 -56.160 1.00 70.56 98 LEU A O 1
ATOM 754 N N . LYS A 1 99 ? 49.522 6.273 -55.075 1.00 60.69 99 LYS A N 1
ATOM 755 C CA . LYS A 1 99 ? 50.645 7.037 -54.489 1.00 60.69 99 LYS A CA 1
ATOM 756 C C . LYS A 1 99 ? 50.286 8.030 -53.366 1.00 60.69 99 LYS A C 1
ATOM 758 O O . LYS A 1 99 ? 49.394 8.850 -53.517 1.00 60.69 99 LYS A O 1
ATOM 763 N N . VAL A 1 100 ? 51.058 8.016 -52.270 1.00 55.81 100 VAL A N 1
ATOM 764 C CA . VAL A 1 100 ? 52.181 8.942 -51.982 1.00 55.81 100 VAL A CA 1
ATOM 765 C C . VAL A 1 100 ? 52.746 8.680 -50.562 1.00 55.81 100 VAL A C 1
ATOM 767 O O . VAL A 1 100 ? 51.998 8.378 -49.642 1.00 55.81 100 VAL A O 1
ATOM 770 N N . HIS A 1 101 ? 54.079 8.790 -50.469 1.00 56.03 101 HIS A N 1
ATOM 771 C CA . HIS A 1 101 ? 55.014 8.844 -49.330 1.00 56.03 101 HIS A CA 1
ATOM 772 C C . HIS A 1 101 ? 54.925 7.820 -48.182 1.00 56.03 101 HIS A C 1
ATOM 774 O O . HIS A 1 101 ? 54.236 7.984 -47.181 1.00 56.03 101 HIS A O 1
ATOM 780 N N . GLU A 1 102 ? 55.786 6.809 -48.320 1.00 59.94 102 GLU A N 1
ATOM 781 C CA . GLU A 1 102 ? 56.318 5.956 -47.261 1.00 59.94 102 GLU A CA 1
ATOM 782 C C . GLU A 1 102 ? 57.254 6.775 -46.359 1.00 59.94 102 GLU A C 1
ATOM 784 O O . GLU A 1 102 ? 58.449 6.826 -46.616 1.00 59.94 102 GLU A O 1
ATOM 789 N N . ASP A 1 103 ? 56.722 7.447 -45.334 1.00 58.38 103 ASP A N 1
ATOM 790 C CA . ASP A 1 103 ? 57.504 7.705 -44.113 1.00 58.38 103 ASP A CA 1
ATOM 791 C C . ASP A 1 103 ? 56.601 8.004 -42.906 1.00 58.38 103 ASP A C 1
ATOM 793 O O . ASP A 1 103 ? 56.591 9.076 -42.297 1.00 58.38 103 ASP A O 1
ATOM 797 N N . HIS A 1 104 ? 55.742 7.043 -42.581 1.00 59.47 104 HIS A N 1
ATOM 798 C CA . HIS A 1 104 ? 55.060 7.034 -41.296 1.00 59.47 104 HIS A CA 1
ATOM 799 C C . HIS A 1 104 ? 55.726 5.952 -40.463 1.00 59.47 104 HIS A C 1
ATOM 801 O O . HIS A 1 104 ? 55.577 4.769 -40.757 1.00 59.47 104 HIS A O 1
ATOM 807 N N . GLY A 1 105 ? 56.493 6.362 -39.451 1.00 60.94 105 GLY A N 1
ATOM 808 C CA . GLY A 1 105 ? 57.035 5.476 -38.425 1.00 60.94 105 GLY A CA 1
ATOM 809 C C . GLY A 1 105 ? 55.887 4.810 -37.673 1.00 60.94 105 GLY A C 1
ATOM 810 O O . GLY A 1 105 ? 55.425 5.305 -36.646 1.00 60.94 105 GLY A O 1
ATOM 811 N N . VAL A 1 106 ? 55.358 3.724 -38.235 1.00 57.25 106 VAL A N 1
ATOM 812 C CA . VAL A 1 106 ? 54.202 3.028 -37.684 1.00 57.25 106 VAL A CA 1
ATOM 813 C C . VAL A 1 106 ? 54.662 2.195 -36.496 1.00 57.25 106 VAL A C 1
ATOM 815 O O . VAL A 1 106 ? 55.263 1.134 -36.646 1.00 57.25 106 VAL A O 1
ATOM 818 N N . VAL A 1 107 ? 54.309 2.651 -35.301 1.00 58.19 107 VAL A N 1
ATOM 819 C CA . VAL A 1 107 ? 54.447 1.878 -34.068 1.00 58.19 107 VAL A CA 1
ATOM 820 C C . VAL A 1 107 ? 53.240 0.932 -33.958 1.00 58.19 107 VAL A C 1
ATOM 822 O O . VAL A 1 107 ? 52.192 1.315 -33.445 1.00 58.19 107 VAL A O 1
ATOM 825 N N . GLY A 1 108 ? 53.348 -0.291 -34.497 1.00 69.00 108 GLY A N 1
ATOM 826 C CA . GLY A 1 108 ? 52.361 -1.361 -34.275 1.00 69.00 108 GLY A CA 1
ATOM 827 C C . GLY A 1 108 ? 52.344 -2.490 -35.317 1.00 69.00 108 GLY A C 1
ATOM 828 O O . GLY A 1 108 ? 52.612 -2.271 -36.495 1.00 69.00 108 GLY A O 1
ATOM 829 N N . GLU A 1 109 ? 51.983 -3.703 -34.881 1.00 82.25 109 GLU A N 1
ATOM 830 C CA . GLU A 1 109 ? 51.817 -4.894 -35.730 1.00 82.25 109 GLU A CA 1
ATOM 831 C C . GLU A 1 109 ? 50.588 -4.746 -36.648 1.00 82.25 109 GLU A C 1
ATOM 833 O O . GLU A 1 109 ? 49.458 -4.551 -36.187 1.00 82.25 109 GLU A O 1
ATOM 838 N N . ARG A 1 110 ? 50.809 -4.809 -37.965 1.00 87.00 110 ARG A N 1
ATOM 839 C CA . ARG A 1 110 ? 49.782 -4.615 -39.001 1.00 87.00 110 ARG A CA 1
ATOM 840 C C . ARG A 1 110 ? 49.419 -5.933 -39.669 1.00 87.00 110 ARG A C 1
ATOM 842 O O . ARG A 1 110 ? 50.272 -6.788 -39.854 1.00 87.00 110 ARG A O 1
ATOM 849 N N . VAL A 1 111 ? 48.157 -6.065 -40.073 1.00 89.31 111 VAL A N 1
ATOM 850 C CA . VAL A 1 111 ? 47.601 -7.286 -40.682 1.00 89.31 111 VAL A CA 1
ATOM 851 C C . VAL A 1 111 ? 47.277 -7.090 -42.163 1.00 89.31 111 VAL A C 1
ATOM 853 O O . VAL A 1 111 ? 47.388 -5.986 -42.709 1.00 89.31 111 VAL A O 1
ATOM 856 N N . THR A 1 112 ? 46.877 -8.168 -42.834 1.00 91.38 112 THR A N 1
ATOM 857 C CA . THR A 1 112 ? 46.337 -8.108 -44.197 1.00 91.38 112 THR A CA 1
ATOM 858 C C . THR A 1 112 ? 45.007 -7.358 -44.200 1.00 91.38 112 THR A C 1
ATOM 860 O O . THR A 1 112 ? 44.119 -7.660 -43.411 1.00 91.38 112 THR A O 1
ATOM 863 N N . CYS A 1 113 ? 44.856 -6.369 -45.082 1.00 90.88 113 CYS A N 1
ATOM 864 C CA . CYS A 1 113 ? 43.602 -5.631 -45.206 1.00 90.88 113 CYS A CA 1
ATOM 865 C C . CYS A 1 113 ? 42.511 -6.495 -45.842 1.00 90.88 113 CYS A C 1
ATOM 867 O O . CYS A 1 113 ? 42.653 -6.898 -46.995 1.00 90.88 113 CYS A O 1
ATOM 869 N N . GLU A 1 114 ? 41.386 -6.677 -45.151 1.00 91.56 114 GLU A N 1
ATOM 870 C CA . GLU A 1 114 ? 40.239 -7.434 -45.669 1.00 91.56 114 GLU A CA 1
ATOM 871 C C . GLU A 1 114 ? 39.596 -6.790 -46.902 1.00 91.56 114 GLU A C 1
ATOM 873 O O . GLU A 1 114 ? 39.011 -7.487 -47.724 1.00 91.56 114 GLU A O 1
ATOM 878 N N . ARG A 1 115 ? 39.695 -5.461 -47.063 1.00 90.25 115 ARG A N 1
ATOM 879 C CA . ARG A 1 115 ? 39.049 -4.762 -48.187 1.00 90.25 115 ARG A CA 1
ATOM 880 C C . ARG A 1 115 ? 39.851 -4.801 -49.489 1.00 90.25 115 ARG A C 1
ATOM 882 O O . ARG A 1 115 ? 39.251 -4.847 -50.552 1.00 90.25 115 ARG A O 1
ATOM 889 N N . CYS A 1 116 ? 41.183 -4.714 -49.431 1.00 90.75 116 CYS A N 1
ATOM 890 C CA . CYS A 1 116 ? 42.032 -4.599 -50.632 1.00 90.75 116 CYS A CA 1
ATOM 891 C C . CYS A 1 116 ? 43.097 -5.702 -50.766 1.00 90.75 116 CYS A C 1
ATOM 893 O O . CYS A 1 116 ? 43.913 -5.657 -51.693 1.00 90.75 116 CYS A O 1
ATOM 895 N N . GLY A 1 117 ? 43.139 -6.644 -49.817 1.00 90.75 117 GLY A N 1
ATOM 896 C CA . GLY A 1 117 ? 44.053 -7.787 -49.800 1.00 90.75 117 GLY A CA 1
ATOM 897 C C . GLY A 1 117 ? 45.525 -7.444 -49.559 1.00 90.75 117 GLY A C 1
ATOM 898 O O . GLY A 1 117 ? 46.377 -8.315 -49.676 1.00 90.75 117 GLY A O 1
ATOM 899 N N . THR A 1 118 ? 45.870 -6.189 -49.247 1.00 90.12 118 THR A N 1
ATOM 900 C CA . THR A 1 118 ? 47.281 -5.817 -49.052 1.00 90.12 118 THR A CA 1
ATOM 901 C C . THR A 1 118 ? 47.784 -6.329 -47.702 1.00 90.12 118 THR A C 1
ATOM 903 O O . THR A 1 118 ? 47.252 -5.945 -46.658 1.00 90.12 118 THR A O 1
ATOM 906 N N . HIS A 1 119 ? 48.829 -7.155 -47.727 1.00 90.19 119 HIS A N 1
ATOM 907 C CA . HIS A 1 119 ? 49.524 -7.660 -46.541 1.00 90.19 119 HIS A CA 1
ATOM 908 C C . HIS A 1 119 ? 50.179 -6.539 -45.720 1.00 90.19 119 HIS A C 1
ATOM 910 O O . HIS A 1 119 ? 50.649 -5.549 -46.281 1.00 90.19 119 HIS A O 1
ATOM 916 N N . ASN A 1 120 ? 50.202 -6.701 -44.391 1.00 87.44 120 ASN A N 1
ATOM 917 C CA . ASN A 1 120 ? 50.833 -5.788 -43.421 1.00 87.44 120 ASN A CA 1
ATOM 918 C C . ASN A 1 120 ? 50.419 -4.308 -43.558 1.00 87.44 120 ASN A C 1
ATOM 920 O O . ASN A 1 120 ? 51.146 -3.395 -43.167 1.00 87.44 120 ASN A O 1
ATOM 924 N N . ALA A 1 121 ? 49.237 -4.048 -44.117 1.00 87.56 121 ALA A N 1
ATOM 925 C CA . ALA A 1 121 ? 48.789 -2.705 -44.468 1.00 87.56 121 ALA A CA 1
ATOM 926 C C . ALA A 1 121 ? 47.590 -2.228 -43.649 1.00 87.56 121 ALA A C 1
ATOM 928 O O . ALA A 1 121 ? 47.263 -1.043 -43.729 1.00 87.56 121 ALA A O 1
ATOM 929 N N . ALA A 1 122 ? 46.934 -3.109 -42.894 1.00 91.88 122 ALA A N 1
ATOM 930 C CA . ALA A 1 122 ? 45.740 -2.799 -42.124 1.00 91.88 122 ALA A CA 1
ATOM 931 C C . ALA A 1 122 ? 45.994 -2.729 -40.618 1.00 91.88 122 ALA A C 1
ATOM 933 O O . ALA A 1 122 ? 46.818 -3.451 -40.059 1.00 91.88 122 ALA A O 1
ATOM 934 N N . CYS A 1 123 ? 45.216 -1.880 -39.953 1.00 91.44 123 CYS A N 1
ATOM 935 C CA . CYS A 1 123 ? 45.086 -1.882 -38.504 1.00 91.44 123 CYS A CA 1
ATOM 936 C C . CYS A 1 123 ? 44.497 -3.221 -38.023 1.00 91.44 123 CYS A C 1
ATOM 938 O O . CYS A 1 123 ? 43.382 -3.564 -38.412 1.00 91.44 123 CYS A O 1
ATOM 940 N N . ARG A 1 124 ? 45.213 -3.922 -37.131 1.00 92.69 124 ARG A N 1
ATOM 941 C CA . ARG A 1 124 ? 44.843 -5.239 -36.573 1.00 92.69 124 ARG A CA 1
ATOM 942 C C . ARG A 1 124 ? 43.480 -5.280 -35.875 1.00 92.69 124 ARG A C 1
ATOM 944 O O . ARG A 1 124 ? 42.846 -6.318 -35.834 1.00 92.69 124 ARG A O 1
ATOM 951 N N . THR A 1 125 ? 43.022 -4.166 -35.310 1.00 91.69 125 THR A N 1
ATOM 952 C CA . THR A 1 125 ? 41.758 -4.120 -34.552 1.00 91.69 125 THR A CA 1
ATOM 953 C C . THR A 1 125 ? 40.519 -4.031 -35.446 1.00 91.69 125 THR A C 1
ATOM 955 O O . THR A 1 125 ? 39.419 -4.334 -34.999 1.00 91.69 125 THR A O 1
ATOM 958 N N . CYS A 1 126 ? 40.665 -3.562 -36.687 1.00 93.12 126 CYS A N 1
ATOM 959 C CA . CYS A 1 126 ? 39.532 -3.371 -37.601 1.00 93.12 126 CYS A CA 1
ATOM 960 C C . CYS A 1 126 ? 39.749 -3.999 -38.976 1.00 93.12 126 CYS A C 1
ATOM 962 O O . CYS A 1 126 ? 38.986 -3.700 -39.894 1.00 93.12 126 CYS A O 1
ATOM 964 N N . ASP A 1 127 ? 40.839 -4.749 -39.139 1.00 93.25 127 ASP A N 1
ATOM 965 C CA . ASP A 1 127 ? 41.245 -5.446 -40.362 1.00 93.25 127 ASP A CA 1
ATOM 966 C C . ASP A 1 127 ? 41.215 -4.567 -41.625 1.00 93.25 127 ASP A C 1
ATOM 968 O O . ASP A 1 127 ? 41.011 -4.993 -42.762 1.00 93.25 127 ASP A O 1
ATOM 972 N N . GLY A 1 128 ? 41.443 -3.270 -41.422 1.00 90.12 128 GLY A N 1
ATOM 973 C CA . GLY A 1 128 ? 41.468 -2.271 -42.479 1.00 90.12 128 GLY A CA 1
ATOM 974 C C . GLY A 1 128 ? 40.120 -1.707 -42.897 1.00 90.12 128 GLY A C 1
ATOM 975 O O . GLY A 1 128 ? 40.064 -0.989 -43.887 1.00 90.12 128 GLY A O 1
ATOM 976 N N . ARG A 1 129 ? 39.041 -1.959 -42.147 1.00 90.44 129 ARG A N 1
ATOM 977 C CA . ARG A 1 129 ? 37.725 -1.332 -42.374 1.00 90.44 129 ARG A CA 1
ATOM 978 C C . ARG A 1 129 ? 37.629 0.089 -41.818 1.00 90.44 129 ARG A C 1
ATOM 980 O O . ARG A 1 129 ? 36.747 0.840 -42.220 1.00 90.44 129 ARG A O 1
ATOM 987 N N . GLY A 1 130 ? 38.469 0.429 -40.840 1.00 91.19 130 GLY A N 1
ATOM 988 C CA . GLY A 1 130 ? 38.497 1.737 -40.165 1.00 91.19 130 GLY A CA 1
ATOM 989 C C . GLY A 1 130 ? 37.369 1.984 -39.179 1.00 91.19 130 GLY A C 1
ATOM 990 O O . GLY A 1 130 ? 37.403 2.945 -38.411 1.00 91.19 130 GLY A O 1
ATOM 991 N N . ARG A 1 131 ? 36.402 1.075 -39.140 1.00 93.88 131 ARG A N 1
ATOM 992 C CA . ARG A 1 131 ? 35.319 1.053 -38.176 1.00 93.88 131 ARG A CA 1
ATOM 993 C C . ARG A 1 131 ? 35.200 -0.340 -37.588 1.00 93.88 131 ARG A C 1
ATOM 995 O O . ARG A 1 131 ? 35.491 -1.325 -38.263 1.00 93.88 131 ARG A O 1
ATOM 1002 N N . THR A 1 132 ? 34.762 -0.402 -36.346 1.00 94.88 132 THR A N 1
ATOM 1003 C CA . THR A 1 132 ? 34.425 -1.642 -35.650 1.00 94.88 132 THR A CA 1
ATOM 1004 C C . THR A 1 132 ? 32.923 -1.681 -35.422 1.00 94.88 132 THR A C 1
ATOM 1006 O O . THR A 1 132 ? 32.288 -0.633 -35.271 1.00 94.88 132 THR A O 1
ATOM 1009 N N . THR A 1 133 ? 32.340 -2.879 -35.404 1.00 96.12 133 THR A N 1
ATOM 1010 C CA . THR A 1 133 ? 30.934 -3.062 -35.031 1.00 96.12 133 THR A CA 1
ATOM 1011 C C . THR A 1 133 ? 30.701 -2.457 -33.650 1.00 96.12 133 THR A C 1
ATOM 1013 O O . THR A 1 133 ? 31.483 -2.697 -32.729 1.00 96.12 133 THR A O 1
ATOM 1016 N N . CYS A 1 134 ? 29.655 -1.644 -33.504 1.00 96.56 134 CYS A N 1
ATOM 1017 C CA . CYS A 1 134 ? 29.337 -1.044 -32.215 1.00 96.56 134 CYS A CA 1
ATOM 1018 C C . CYS A 1 134 ? 29.006 -2.144 -31.200 1.00 96.56 134 CYS A C 1
ATOM 1020 O O . CYS A 1 134 ? 28.113 -2.957 -31.433 1.00 96.56 134 CYS A O 1
ATOM 1022 N N . SER A 1 135 ? 29.689 -2.155 -30.056 1.00 95.38 135 SER A N 1
ATOM 1023 C CA . SER A 1 135 ? 29.467 -3.150 -29.000 1.00 95.38 135 SER A CA 1
ATOM 1024 C C . SER A 1 135 ? 28.106 -3.017 -28.316 1.00 95.38 135 SER A C 1
ATOM 1026 O O . SER A 1 135 ? 27.652 -3.964 -27.691 1.00 95.38 135 SER A O 1
ATOM 1028 N N . THR A 1 136 ? 27.451 -1.857 -28.428 1.00 94.38 136 THR A N 1
ATOM 1029 C CA . THR A 1 136 ? 26.153 -1.595 -27.791 1.00 94.38 136 THR A CA 1
ATOM 1030 C C . THR A 1 136 ? 24.968 -2.090 -28.621 1.00 94.38 136 THR A C 1
ATOM 1032 O O . THR A 1 136 ? 23.992 -2.555 -28.045 1.00 94.38 136 THR A O 1
ATOM 1035 N N . CYS A 1 137 ? 25.018 -1.976 -29.954 1.00 97.06 137 CYS A N 1
ATOM 1036 C CA . CYS A 1 137 ? 23.936 -2.438 -30.841 1.00 97.06 137 CYS A CA 1
ATOM 1037 C C . CYS A 1 137 ? 24.309 -3.649 -31.703 1.00 97.06 137 CYS A C 1
ATOM 1039 O O . CYS A 1 137 ? 23.495 -4.101 -32.503 1.00 97.06 137 CYS A O 1
ATOM 1041 N N . HIS A 1 138 ? 25.547 -4.138 -31.606 1.00 96.06 138 HIS A N 1
ATOM 1042 C CA . HIS A 1 138 ? 26.073 -5.242 -32.412 1.00 96.06 138 HIS A CA 1
ATOM 1043 C C . HIS A 1 138 ? 25.870 -5.066 -33.929 1.00 96.06 138 HIS A C 1
ATOM 1045 O O . HIS A 1 138 ? 25.745 -6.039 -34.664 1.00 96.06 138 HIS A O 1
ATOM 1051 N N . GLY A 1 139 ? 25.847 -3.818 -34.412 1.00 96.06 139 GLY A N 1
ATOM 1052 C CA . GLY A 1 139 ? 25.651 -3.506 -35.830 1.00 96.06 139 GLY A CA 1
ATOM 1053 C C . GLY A 1 139 ? 24.197 -3.326 -36.271 1.00 96.06 139 GLY A C 1
ATOM 1054 O O . GLY A 1 139 ? 23.978 -2.970 -37.423 1.00 96.06 139 GLY A O 1
ATOM 1055 N N . ALA A 1 140 ? 23.210 -3.493 -35.383 1.00 96.81 140 ALA A N 1
ATOM 1056 C CA . ALA A 1 140 ? 21.792 -3.358 -35.732 1.00 96.81 140 ALA A CA 1
ATOM 1057 C C . ALA A 1 140 ? 21.363 -1.917 -36.068 1.00 96.81 140 ALA A C 1
ATOM 1059 O O . ALA A 1 140 ? 20.313 -1.707 -36.665 1.00 96.81 140 ALA A O 1
ATOM 1060 N N . GLY A 1 141 ? 22.140 -0.907 -35.660 1.00 97.19 141 GLY A N 1
ATOM 1061 C CA . GLY A 1 141 ? 21.787 0.506 -35.858 1.00 97.19 141 GLY A CA 1
ATOM 1062 C C . GLY A 1 141 ? 20.730 1.040 -34.877 1.00 97.19 141 GLY A C 1
ATOM 1063 O O . GLY A 1 141 ? 20.419 2.231 -34.851 1.00 97.19 141 GLY A O 1
ATOM 1064 N N . VAL A 1 142 ? 20.199 0.168 -34.025 1.00 97.75 142 VAL A N 1
ATOM 1065 C CA . VAL A 1 142 ? 19.261 0.484 -32.949 1.00 97.75 142 VAL A CA 1
ATOM 1066 C C . VAL A 1 142 ? 19.633 -0.318 -31.713 1.00 97.75 142 VAL A C 1
ATOM 1068 O O . VAL A 1 142 ? 20.221 -1.394 -31.803 1.00 97.75 142 VAL A O 1
ATOM 1071 N N . ARG A 1 143 ? 19.317 0.218 -30.542 1.00 96.62 143 ARG A N 1
ATOM 1072 C CA . ARG A 1 143 ? 19.452 -0.483 -29.266 1.00 96.62 143 ARG A CA 1
ATOM 1073 C C . ARG A 1 143 ? 18.200 -0.286 -28.442 1.00 96.62 143 ARG A C 1
ATOM 1075 O O . ARG A 1 143 ? 17.519 0.727 -28.582 1.00 96.62 143 ARG A O 1
ATOM 1082 N N . ASP A 1 144 ? 17.954 -1.198 -27.525 1.00 97.62 144 ASP A N 1
ATOM 1083 C CA . ASP A 1 144 ? 16.780 -1.129 -26.666 1.00 97.62 144 ASP A CA 1
ATOM 1084 C C . ASP A 1 144 ? 16.822 0.126 -25.810 1.00 97.62 144 ASP A C 1
ATOM 1086 O O . ASP A 1 144 ? 17.877 0.540 -25.314 1.00 97.62 144 ASP A O 1
ATOM 1090 N N . CYS A 1 145 ? 15.662 0.745 -25.627 1.00 97.88 145 CYS A N 1
ATOM 1091 C CA . CYS A 1 145 ? 15.532 1.812 -24.663 1.00 97.88 145 CYS A CA 1
ATOM 1092 C C . CYS A 1 145 ? 15.559 1.202 -23.252 1.00 97.88 145 CYS A C 1
ATOM 1094 O O . CYS A 1 145 ? 14.602 0.520 -22.886 1.00 97.88 145 CYS A O 1
ATOM 1096 N N . PRO A 1 146 ? 16.594 1.475 -22.436 1.00 96.75 146 PRO A N 1
ATOM 1097 C CA . PRO A 1 146 ? 16.738 0.849 -21.119 1.00 96.75 146 PRO A CA 1
ATOM 1098 C C . PRO A 1 146 ? 15.722 1.369 -20.090 1.00 96.75 146 PRO A C 1
ATOM 1100 O O . PRO A 1 146 ? 15.641 0.853 -18.986 1.00 96.75 146 PRO A O 1
ATOM 1103 N N . ASP A 1 147 ? 14.965 2.415 -20.429 1.00 96.69 147 ASP A N 1
ATOM 1104 C CA . ASP A 1 147 ? 13.963 3.008 -19.541 1.00 96.69 147 ASP A CA 1
ATOM 1105 C C . ASP A 1 147 ? 12.590 2.328 -19.688 1.00 96.69 147 ASP A C 1
ATOM 1107 O O . ASP A 1 147 ? 11.711 2.531 -18.853 1.00 96.69 147 ASP A O 1
ATOM 1111 N N . CYS A 1 148 ? 12.367 1.590 -20.780 1.00 97.69 148 CYS A N 1
ATOM 1112 C CA . CYS A 1 148 ? 11.083 0.946 -21.066 1.00 97.69 148 CYS A CA 1
ATOM 1113 C C . CYS A 1 148 ? 11.203 -0.472 -21.628 1.00 97.69 148 CYS A C 1
ATOM 1115 O O . CYS A 1 148 ? 10.190 -1.015 -22.053 1.00 97.69 148 CYS A O 1
ATOM 1117 N N . ASP A 1 149 ? 12.404 -1.051 -21.674 1.00 95.94 149 ASP A N 1
ATOM 1118 C CA . ASP A 1 149 ? 12.656 -2.435 -22.097 1.00 95.94 149 ASP A CA 1
ATOM 1119 C C . ASP A 1 149 ? 11.931 -2.816 -23.400 1.00 95.94 149 ASP A C 1
ATOM 1121 O O . ASP A 1 149 ? 11.207 -3.805 -23.475 1.00 95.94 149 ASP A O 1
ATOM 1125 N N . ARG A 1 150 ? 12.076 -1.975 -24.436 1.00 96.94 150 ARG A N 1
ATOM 1126 C CA . ARG A 1 150 ? 11.374 -2.068 -25.737 1.00 96.94 150 ARG A CA 1
ATOM 1127 C C . ARG A 1 150 ? 9.856 -1.880 -25.724 1.00 96.94 150 ARG A C 1
ATOM 1129 O O . ARG A 1 150 ? 9.268 -1.792 -26.796 1.00 96.94 150 ARG A O 1
ATOM 1136 N N . ALA A 1 151 ? 9.203 -1.732 -24.575 1.00 97.31 151 ALA A N 1
ATOM 1137 C CA . ALA A 1 151 ? 7.752 -1.540 -24.515 1.00 97.31 151 ALA A CA 1
ATOM 1138 C C . ALA A 1 151 ? 7.290 -0.192 -25.097 1.00 97.31 151 ALA A C 1
ATOM 1140 O O . ALA A 1 151 ? 6.092 0.024 -25.283 1.00 97.31 151 ALA A O 1
ATOM 1141 N N . GLY A 1 152 ? 8.211 0.762 -25.278 1.00 97.62 152 GLY A N 1
ATOM 1142 C CA . GLY A 1 152 ? 7.923 2.112 -25.775 1.00 97.62 152 GLY A CA 1
ATOM 1143 C C . GLY A 1 152 ? 7.148 2.988 -24.791 1.00 97.62 152 GLY A C 1
ATOM 1144 O O . GLY A 1 152 ? 7.060 4.201 -24.958 1.00 97.62 152 GLY A O 1
ATOM 1145 N N . THR A 1 153 ? 6.635 2.412 -23.711 1.00 98.06 153 THR A N 1
ATOM 1146 C CA . THR A 1 153 ? 5.803 3.082 -22.719 1.00 98.06 153 THR A CA 1
ATOM 1147 C C . THR A 1 153 ? 6.341 2.838 -21.318 1.00 98.06 153 THR A C 1
ATOM 1149 O O . THR A 1 153 ? 6.976 1.824 -21.046 1.00 98.06 153 THR A O 1
ATOM 1152 N N . VAL A 1 154 ? 6.092 3.788 -20.422 1.00 97.75 154 VAL A N 1
ATOM 1153 C CA . VAL A 1 154 ? 6.440 3.697 -19.000 1.00 97.75 154 VAL A CA 1
ATOM 1154 C C . VAL A 1 154 ? 5.192 3.927 -18.148 1.00 97.75 154 VAL A C 1
ATOM 1156 O O . VAL A 1 154 ? 4.268 4.616 -18.599 1.00 97.75 154 VAL A O 1
ATOM 1159 N N . PRO A 1 155 ? 5.131 3.390 -16.915 1.00 97.75 155 PRO A N 1
ATOM 1160 C CA . PRO A 1 155 ? 4.038 3.683 -15.998 1.00 97.75 155 PRO A CA 1
ATOM 1161 C C . PRO A 1 155 ? 3.897 5.190 -15.775 1.00 97.75 155 PRO A C 1
ATOM 1163 O O . PRO A 1 155 ? 4.852 5.880 -15.406 1.00 97.75 155 PRO A O 1
ATOM 1166 N N . HIS A 1 156 ? 2.689 5.709 -15.967 1.00 97.81 156 HIS A N 1
ATOM 1167 C CA . HIS A 1 156 ? 2.415 7.119 -15.765 1.00 97.81 156 HIS A CA 1
ATOM 1168 C C . HIS A 1 156 ? 2.556 7.472 -14.280 1.00 97.81 156 HIS A C 1
ATOM 1170 O O . HIS A 1 156 ? 1.912 6.874 -13.415 1.00 97.81 156 HIS A O 1
ATOM 1176 N N . GLN A 1 157 ? 3.389 8.466 -13.965 1.00 96.69 157 GLN A N 1
ATOM 1177 C CA . GLN A 1 157 ? 3.773 8.770 -12.582 1.00 96.69 157 GLN A CA 1
ATOM 1178 C C . GLN A 1 157 ? 2.599 9.192 -11.693 1.00 96.69 157 GLN A C 1
ATOM 1180 O O . GLN A 1 157 ? 2.584 8.857 -10.506 1.00 96.69 157 GLN A O 1
ATOM 1185 N N . ARG A 1 158 ? 1.603 9.893 -12.254 1.00 95.81 158 ARG A N 1
ATOM 1186 C CA . ARG A 1 158 ? 0.455 10.407 -11.492 1.00 95.81 158 ARG A CA 1
ATOM 1187 C C . ARG A 1 158 ? -0.468 9.298 -10.993 1.00 95.81 158 ARG A C 1
ATOM 1189 O O . ARG A 1 158 ? -0.948 9.400 -9.867 1.00 95.81 158 ARG A O 1
ATOM 1196 N N . CYS A 1 159 ? -0.721 8.276 -11.810 1.00 97.12 159 CYS A N 1
ATOM 1197 C CA . CYS A 1 159 ? -1.598 7.147 -11.475 1.00 97.12 159 CYS A CA 1
ATOM 1198 C C . CYS A 1 159 ? -0.840 5.839 -11.214 1.00 97.12 159 CYS A C 1
ATOM 1200 O O . CYS A 1 159 ? -1.469 4.795 -11.081 1.00 97.12 159 CYS A O 1
ATOM 1202 N N . LYS A 1 160 ? 0.497 5.878 -11.192 1.00 96.81 160 LYS A N 1
ATOM 1203 C CA . LYS A 1 160 ? 1.378 4.730 -10.931 1.00 96.81 160 LYS A CA 1
ATOM 1204 C C . LYS A 1 160 ? 1.058 3.499 -11.785 1.00 96.81 160 LYS A C 1
ATOM 1206 O O . LYS A 1 160 ? 1.066 2.384 -11.287 1.00 96.81 160 LYS A O 1
ATOM 1211 N N . GLY A 1 161 ? 0.765 3.699 -13.071 1.00 97.19 161 GLY A N 1
ATOM 1212 C CA . GLY A 1 161 ? 0.461 2.580 -13.971 1.00 97.19 161 GLY A CA 1
ATOM 1213 C C . GLY A 1 161 ? -1.007 2.152 -14.022 1.00 97.19 161 GLY A C 1
ATOM 1214 O O . GLY A 1 161 ? -1.367 1.383 -14.901 1.00 97.19 161 GLY A O 1
ATOM 1215 N N . ALA A 1 162 ? -1.865 2.641 -13.121 1.00 97.50 162 ALA A N 1
ATOM 1216 C CA . ALA A 1 162 ? -3.198 2.064 -12.944 1.00 97.50 162 ALA A CA 1
ATOM 1217 C C . ALA A 1 162 ? -4.318 2.703 -13.788 1.00 97.50 162 ALA A C 1
ATOM 1219 O O . ALA A 1 162 ? -5.436 2.195 -13.793 1.00 97.50 162 ALA A O 1
ATOM 1220 N N . GLY A 1 163 ? -4.064 3.848 -14.431 1.00 97.12 163 GLY A N 1
ATOM 1221 C CA . GLY A 1 163 ? -5.041 4.572 -15.266 1.00 97.12 163 GLY A CA 1
ATOM 1222 C C . GLY A 1 163 ? -6.152 5.294 -14.497 1.00 97.12 163 GLY A C 1
ATOM 1223 O O . GLY A 1 163 ? -6.764 6.215 -15.020 1.00 97.12 163 GLY A O 1
ATOM 1224 N N . ARG A 1 164 ? -6.356 4.960 -13.222 1.00 97.38 164 ARG A N 1
ATOM 1225 C CA . ARG A 1 164 ? -7.373 5.549 -12.343 1.00 97.38 164 ARG A CA 1
ATOM 1226 C C . ARG A 1 164 ? -6.844 5.768 -10.934 1.00 97.38 164 ARG A C 1
ATOM 1228 O O . ARG A 1 164 ? -5.896 5.106 -10.498 1.00 97.38 164 ARG A O 1
ATOM 1235 N N . ILE A 1 165 ? -7.453 6.710 -10.232 1.00 97.88 165 ILE A N 1
ATOM 1236 C CA . ILE A 1 165 ? -7.134 7.065 -8.854 1.00 97.88 165 ILE A CA 1
ATOM 1237 C C . ILE A 1 165 ? -8.447 7.104 -8.085 1.00 97.88 165 ILE A C 1
ATOM 1239 O O . ILE A 1 165 ? -9.343 7.855 -8.447 1.00 97.88 165 ILE A O 1
ATOM 1243 N N . VAL A 1 166 ? -8.538 6.335 -7.005 1.00 98.25 166 VAL A N 1
ATOM 1244 C CA . VAL A 1 166 ? -9.698 6.360 -6.110 1.00 98.25 166 VAL A CA 1
ATOM 1245 C C . VAL A 1 166 ? -9.315 7.142 -4.862 1.00 98.25 166 VAL A C 1
ATOM 1247 O O . VAL A 1 166 ? -8.288 6.858 -4.236 1.00 98.25 166 VAL A O 1
ATOM 1250 N N . THR A 1 167 ? -10.105 8.148 -4.495 1.00 98.25 167 THR A N 1
ATOM 1251 C CA . THR A 1 167 ? -9.951 8.868 -3.222 1.00 98.25 167 THR A CA 1
ATOM 1252 C C . THR A 1 167 ? -11.220 8.769 -2.399 1.00 98.25 167 THR A C 1
ATOM 1254 O O . THR A 1 167 ? -12.307 8.756 -2.957 1.00 98.25 167 THR A O 1
ATOM 1257 N N . TRP A 1 168 ? -11.085 8.673 -1.080 1.00 98.44 168 TRP A N 1
ATOM 1258 C CA . TRP A 1 168 ? -12.224 8.631 -0.161 1.00 98.44 168 TRP A CA 1
ATOM 1259 C C . TRP A 1 168 ? -11.859 9.258 1.180 1.00 98.44 168 TRP A C 1
ATOM 1261 O O . TRP A 1 168 ? -10.681 9.489 1.471 1.00 98.44 168 TRP A O 1
ATOM 1271 N N . ILE A 1 169 ? -12.862 9.548 2.006 1.00 98.19 169 ILE A N 1
ATOM 1272 C CA . ILE A 1 169 ? -12.658 9.969 3.393 1.00 98.19 169 ILE A CA 1
ATOM 1273 C C . ILE A 1 169 ? -12.821 8.736 4.284 1.00 98.19 169 ILE A C 1
ATOM 1275 O O . ILE A 1 169 ? -13.894 8.142 4.369 1.00 98.19 169 ILE A O 1
ATOM 1279 N N . GLU A 1 170 ? -11.735 8.341 4.941 1.00 98.19 170 GLU A N 1
ATOM 1280 C CA . GLU A 1 170 ? -11.707 7.258 5.917 1.00 98.19 170 GLU A CA 1
ATOM 1281 C C . GLU A 1 170 ? -11.981 7.820 7.315 1.00 98.19 170 GLU A C 1
ATOM 1283 O O . GLU A 1 170 ? -11.224 8.638 7.844 1.00 98.19 170 GLU A O 1
ATOM 1288 N N . GLY A 1 171 ? -13.077 7.373 7.920 1.00 97.31 171 GLY A N 1
ATOM 1289 C CA . GLY A 1 171 ? -13.374 7.607 9.324 1.00 97.31 171 GLY A CA 1
ATOM 1290 C C . GLY A 1 171 ? -12.665 6.567 10.182 1.00 97.31 171 GLY A C 1
ATOM 1291 O O . GLY A 1 171 ? -12.878 5.371 10.017 1.00 97.31 171 GLY A O 1
ATOM 1292 N N . ILE A 1 172 ? -11.827 7.002 11.116 1.00 96.75 172 ILE A N 1
ATOM 1293 C CA . ILE A 1 172 ? -11.117 6.115 12.039 1.00 96.75 172 ILE A CA 1
ATOM 1294 C C . ILE A 1 172 ? -11.666 6.339 13.444 1.00 96.75 172 ILE A C 1
ATOM 1296 O O . ILE A 1 172 ? -11.545 7.440 13.999 1.00 96.75 172 ILE A O 1
ATOM 1300 N N . ILE A 1 173 ? -12.233 5.277 14.020 1.00 94.69 173 ILE A N 1
ATOM 1301 C CA . ILE A 1 173 ? -12.651 5.222 15.422 1.00 94.69 173 ILE A CA 1
ATOM 1302 C C . ILE A 1 173 ? -11.721 4.266 16.156 1.00 94.69 173 ILE A C 1
ATOM 1304 O O . ILE A 1 173 ? -11.676 3.071 15.864 1.00 94.69 173 ILE A O 1
ATOM 1308 N N . ARG A 1 174 ? -10.961 4.813 17.105 1.00 94.44 174 ARG A N 1
ATOM 1309 C CA . ARG A 1 174 ? -10.088 4.053 17.999 1.00 94.44 174 ARG A CA 1
ATOM 1310 C C . ARG A 1 174 ? -10.772 3.916 19.348 1.00 94.44 174 ARG A C 1
ATOM 1312 O O . ARG A 1 174 ? -11.328 4.884 19.853 1.00 94.44 174 ARG A O 1
ATOM 1319 N N . ARG A 1 175 ? -10.747 2.714 19.904 1.00 93.06 175 ARG A N 1
ATOM 1320 C CA . ARG A 1 175 ? -11.271 2.389 21.227 1.00 93.06 175 ARG A CA 1
ATOM 1321 C C . ARG A 1 175 ? -10.145 1.776 22.028 1.00 93.06 175 ARG A C 1
ATOM 1323 O O . ARG A 1 175 ? -9.512 0.827 21.562 1.00 93.06 175 ARG A O 1
ATOM 1330 N N . GLU A 1 176 ? -9.918 2.315 23.214 1.00 92.62 176 GLU A N 1
ATOM 1331 C CA . GLU A 1 176 ? -8.875 1.845 24.112 1.00 92.62 176 GLU A CA 1
ATOM 1332 C C . GLU A 1 176 ? -9.515 1.330 25.405 1.00 92.62 176 GLU A C 1
ATOM 1334 O O . GLU A 1 176 ? -10.313 2.040 26.030 1.00 92.62 176 GLU A O 1
ATOM 1339 N N . PRO A 1 177 ? -9.202 0.089 25.809 1.00 93.62 177 PRO A N 1
ATOM 1340 C CA . PRO A 1 177 ? -9.653 -0.437 27.080 1.00 93.62 177 PRO A CA 1
ATOM 1341 C C . PRO A 1 177 ? -8.945 0.309 28.211 1.00 93.62 177 PRO A C 1
ATOM 1343 O O . PRO A 1 177 ? -7.726 0.478 28.221 1.00 93.62 177 PRO A O 1
ATOM 1346 N N . ARG A 1 178 ? -9.722 0.741 29.193 1.00 91.00 178 ARG A N 1
ATOM 1347 C CA . ARG A 1 178 ? -9.277 1.270 30.474 1.00 91.00 178 ARG A CA 1
ATOM 1348 C C . ARG A 1 178 ? -9.640 0.278 31.562 1.00 91.00 178 ARG A C 1
ATOM 1350 O O . ARG A 1 178 ? -10.806 -0.003 31.807 1.00 91.00 178 ARG A O 1
ATOM 1357 N N . THR A 1 179 ? -8.624 -0.248 32.230 1.00 89.56 179 THR A N 1
ATOM 1358 C CA . THR A 1 179 ? -8.828 -1.141 33.372 1.00 89.56 179 THR A CA 1
ATOM 1359 C C . THR A 1 179 ? -8.705 -0.337 34.655 1.00 89.56 179 THR A C 1
ATOM 1361 O O . THR A 1 179 ? -7.693 0.327 34.877 1.00 89.56 179 THR A O 1
ATOM 1364 N N . GLU A 1 180 ? -9.728 -0.407 35.499 1.00 88.25 180 GLU A N 1
ATOM 1365 C CA . GLU A 1 180 ? -9.733 0.184 36.829 1.00 88.25 180 GLU A CA 1
ATOM 1366 C C . GLU A 1 180 ? -9.698 -0.942 37.866 1.00 88.25 180 GLU A C 1
ATOM 1368 O O . GLU A 1 180 ? -10.559 -1.823 37.909 1.00 88.25 180 GLU A O 1
ATOM 1373 N N . ARG A 1 181 ? -8.677 -0.918 38.725 1.00 86.38 181 ARG A N 1
ATOM 1374 C CA . ARG A 1 181 ? -8.603 -1.813 39.881 1.00 86.38 181 ARG A CA 1
ATOM 1375 C C . ARG A 1 181 ? -9.167 -1.090 41.089 1.00 86.38 181 ARG A C 1
ATOM 1377 O O . ARG A 1 181 ? -8.567 -0.127 41.563 1.00 86.38 181 ARG A O 1
ATOM 1384 N N . ILE A 1 182 ? -10.290 -1.578 41.601 1.00 83.69 182 ILE A N 1
ATOM 1385 C CA . ILE A 1 182 ? -10.923 -0.999 42.783 1.00 83.69 182 ILE A CA 1
ATOM 1386 C C . ILE A 1 182 ? -10.277 -1.629 44.011 1.00 83.69 182 ILE A C 1
ATOM 1388 O O . ILE A 1 182 ? -10.229 -2.852 44.163 1.00 83.69 182 ILE A O 1
ATOM 1392 N N . ARG A 1 183 ? -9.728 -0.782 44.883 1.00 80.38 183 ARG A N 1
ATOM 1393 C CA . ARG A 1 183 ? -9.111 -1.244 46.126 1.00 80.38 183 ARG A CA 1
ATOM 1394 C C . ARG A 1 183 ? -10.195 -1.729 47.080 1.00 80.38 183 ARG A C 1
ATOM 1396 O O . ARG A 1 183 ? -11.242 -1.102 47.213 1.00 80.38 183 ARG A O 1
ATOM 1403 N N . GLN A 1 184 ? -9.926 -2.843 47.753 1.00 71.06 184 GLN A N 1
ATOM 1404 C CA . GLN A 1 184 ? -10.788 -3.300 48.837 1.00 71.06 184 GLN A CA 1
ATOM 1405 C C . GLN A 1 184 ? -10.758 -2.267 49.975 1.00 71.06 184 GLN A C 1
ATOM 1407 O O . GLN A 1 184 ? -9.700 -1.675 50.210 1.00 71.06 184 GLN A O 1
ATOM 1412 N N . PRO A 1 185 ? -11.873 -2.051 50.695 1.00 69.88 185 PRO A N 1
ATOM 1413 C CA . PRO A 1 185 ? -11.836 -1.258 51.915 1.00 69.88 185 PRO A CA 1
ATOM 1414 C C . PRO A 1 185 ? -10.840 -1.889 52.897 1.00 69.88 185 PRO A C 1
ATOM 1416 O O . PRO A 1 185 ? -10.892 -3.090 53.158 1.00 69.88 185 PRO A O 1
ATOM 1419 N N . GLU A 1 186 ? -9.931 -1.078 53.441 1.00 70.00 186 GLU A N 1
ATOM 1420 C CA . GLU A 1 186 ? -8.860 -1.531 54.348 1.00 70.00 186 GLU A CA 1
ATOM 1421 C C . GLU A 1 186 ? -9.400 -2.099 55.672 1.00 70.00 186 GLU A C 1
ATOM 1423 O O . GLU A 1 186 ? -8.704 -2.803 56.401 1.00 70.00 186 GLU A O 1
ATOM 1428 N N . THR A 1 187 ? -10.660 -1.811 55.991 1.00 64.19 187 THR A N 1
ATOM 1429 C CA . THR A 1 187 ? -11.297 -2.126 57.266 1.00 64.19 187 THR A CA 1
ATOM 1430 C C . THR A 1 187 ? -12.478 -3.072 57.067 1.00 64.19 187 THR A C 1
ATOM 1432 O O . THR A 1 187 ? -13.472 -2.735 56.429 1.00 64.19 187 THR A O 1
ATOM 1435 N N . GLY A 1 188 ? -12.405 -4.266 57.663 1.00 69.62 188 GLY A N 1
ATOM 1436 C CA . GLY A 1 188 ? -13.591 -5.116 57.813 1.00 69.62 188 GLY A CA 1
ATOM 1437 C C . GLY A 1 188 ? -13.326 -6.579 58.144 1.00 69.62 188 GLY A C 1
ATOM 1438 O O . GLY A 1 188 ? -14.127 -7.188 58.853 1.00 69.62 188 GLY A O 1
ATOM 1439 N N . VAL A 1 189 ? -12.209 -7.142 57.680 1.00 76.31 189 VAL A N 1
ATOM 1440 C CA . VAL A 1 189 ? -11.883 -8.559 57.891 1.00 76.31 189 VAL A CA 1
ATOM 1441 C C . VAL A 1 189 ? -10.458 -8.674 58.431 1.00 76.31 189 VAL A C 1
ATOM 1443 O O . VAL A 1 189 ? -9.530 -8.230 57.758 1.00 76.31 189 VAL A O 1
ATOM 1446 N N . PRO A 1 190 ? -10.255 -9.251 59.630 1.00 81.69 190 PRO A N 1
ATOM 1447 C CA . PRO A 1 190 ? -8.917 -9.527 60.141 1.00 81.69 190 PRO A CA 1
ATOM 1448 C C . PRO A 1 190 ? -8.104 -10.348 59.137 1.00 81.69 190 PRO A C 1
ATOM 1450 O O . PRO A 1 190 ? -8.632 -11.288 58.538 1.00 81.69 190 PRO A O 1
ATOM 1453 N N . TYR A 1 191 ? -6.815 -10.033 58.994 1.00 83.12 191 TYR A N 1
ATOM 1454 C CA . TYR A 1 191 ? -5.925 -10.690 58.031 1.00 83.12 191 TYR A CA 1
ATOM 1455 C C . TYR A 1 191 ? -5.997 -12.232 58.048 1.00 83.12 191 TYR A C 1
ATOM 1457 O O . TYR A 1 191 ? -6.107 -12.810 56.968 1.00 83.12 191 TYR A O 1
ATOM 1465 N N . PRO A 1 192 ? -6.044 -12.925 59.211 1.00 86.88 192 PRO A N 1
ATOM 1466 C CA . PRO A 1 192 ? -6.156 -14.386 59.227 1.00 86.88 192 PRO A CA 1
ATOM 1467 C C . PRO A 1 192 ? -7.437 -14.909 58.564 1.00 86.88 192 PRO A C 1
ATOM 1469 O O . PRO A 1 192 ? -7.392 -15.857 57.785 1.00 86.88 192 PRO A O 1
ATOM 1472 N N . ALA A 1 193 ? -8.578 -14.262 58.823 1.00 83.88 193 ALA A N 1
ATOM 1473 C CA . ALA A 1 193 ? -9.851 -14.632 58.209 1.00 83.88 193 ALA A CA 1
ATOM 1474 C C . ALA A 1 193 ? -9.845 -14.344 56.701 1.00 83.88 193 ALA A C 1
ATOM 1476 O O . ALA A 1 193 ? -10.377 -15.128 55.920 1.00 83.88 193 ALA A O 1
ATOM 1477 N N . TRP A 1 194 ? -9.203 -13.249 56.287 1.00 83.25 194 TRP A N 1
ATOM 1478 C CA . TRP A 1 194 ? -9.038 -12.914 54.876 1.00 83.25 194 TRP A CA 1
ATOM 1479 C C . TRP A 1 194 ? -8.140 -13.921 54.141 1.00 83.25 194 TRP A C 1
ATOM 1481 O O . TRP A 1 194 ? -8.504 -14.364 53.054 1.00 83.25 194 TRP A O 1
ATOM 1491 N N . SER A 1 1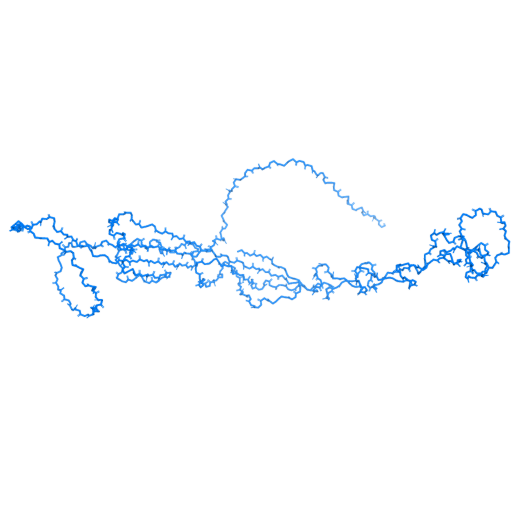95 ? -7.013 -14.332 54.736 1.00 86.50 195 SER A N 1
ATOM 1492 C CA . SER A 1 195 ? -6.114 -15.340 54.149 1.00 86.50 195 SER A CA 1
ATOM 1493 C C . SER A 1 195 ? -6.825 -16.684 53.988 1.00 86.50 195 SER A C 1
ATOM 1495 O O . SER A 1 195 ? -6.856 -17.233 52.888 1.00 86.50 195 SER A O 1
ATOM 1497 N N . ALA A 1 196 ? -7.503 -17.153 55.042 1.00 88.06 196 ALA A N 1
ATOM 1498 C CA . ALA A 1 196 ? -8.271 -18.396 55.000 1.00 88.06 196 ALA A CA 1
ATOM 1499 C C . ALA A 1 196 ? -9.390 -18.351 53.942 1.00 88.06 196 ALA A C 1
ATOM 1501 O O . ALA A 1 196 ? -9.549 -19.289 53.158 1.00 88.06 196 ALA A O 1
ATOM 1502 N N . ALA A 1 197 ? -10.130 -17.238 53.868 1.00 86.19 197 ALA A N 1
ATOM 1503 C CA . ALA A 1 197 ? -11.156 -17.017 52.852 1.00 86.19 197 ALA A CA 1
ATOM 1504 C C . ALA A 1 197 ? -10.578 -17.015 51.429 1.00 86.19 197 ALA A C 1
ATOM 1506 O O . ALA A 1 197 ? -11.185 -17.564 50.512 1.00 86.19 197 ALA A O 1
ATOM 1507 N N . ARG A 1 198 ? -9.402 -16.415 51.223 1.00 85.75 198 ARG A N 1
ATOM 1508 C CA . ARG A 1 198 ? -8.735 -16.379 49.917 1.00 85.75 198 ARG A CA 1
ATOM 1509 C C . ARG A 1 198 ? -8.319 -17.771 49.442 1.00 85.75 198 ARG A C 1
ATOM 1511 O O . ARG A 1 198 ? -8.461 -18.048 48.255 1.00 85.75 198 ARG A O 1
ATOM 1518 N N . GLU A 1 199 ? -7.826 -18.612 50.345 1.00 89.88 199 GLU A N 1
ATOM 1519 C CA . GLU A 1 199 ? -7.319 -19.953 50.028 1.00 89.88 199 GLU A CA 1
ATOM 1520 C C . GLU A 1 199 ? -8.431 -20.992 49.849 1.00 89.88 199 GLU A C 1
ATOM 1522 O O . GLU A 1 199 ? -8.354 -21.818 48.946 1.00 89.88 199 GLU A O 1
ATOM 1527 N N . SER A 1 200 ? -9.470 -20.942 50.688 1.00 90.69 200 SER A N 1
ATOM 1528 C CA . SER A 1 200 ? -10.466 -22.024 50.800 1.00 90.69 200 SER A CA 1
ATOM 1529 C C . SER A 1 200 ? -11.916 -21.590 50.572 1.00 90.69 200 SER A C 1
ATOM 1531 O O . SER A 1 200 ? -12.822 -22.422 50.573 1.00 90.69 200 SER A O 1
ATOM 1533 N N . GLY A 1 201 ? -12.167 -20.294 50.377 1.00 88.38 201 GLY A N 1
ATOM 1534 C CA . GLY A 1 201 ? -13.517 -19.770 50.210 1.00 88.38 201 GLY A CA 1
ATOM 1535 C C . GLY A 1 201 ? -14.185 -20.240 48.918 1.00 88.38 201 GLY A C 1
ATOM 1536 O O . GLY A 1 201 ? -13.580 -20.232 47.846 1.00 88.38 201 GLY A O 1
ATOM 1537 N N . ALA A 1 202 ? -15.475 -20.566 49.000 1.00 90.44 202 ALA A N 1
ATOM 1538 C CA . ALA A 1 202 ? -16.337 -20.779 47.839 1.00 90.44 202 ALA A CA 1
ATOM 1539 C C . ALA A 1 202 ? -16.687 -19.428 47.184 1.00 90.44 202 ALA A C 1
ATOM 1541 O O . ALA A 1 202 ? -17.771 -18.877 47.369 1.00 90.44 202 ALA A O 1
ATOM 1542 N N . TRP A 1 203 ? -15.719 -18.837 46.483 1.00 89.12 203 TRP A N 1
ATOM 1543 C CA . TRP A 1 203 ? -15.890 -17.546 45.819 1.00 89.12 203 TRP A CA 1
ATOM 1544 C C . TRP A 1 203 ? -16.908 -17.644 44.687 1.00 89.12 203 TRP A C 1
ATOM 1546 O O . TRP A 1 203 ? -16.742 -18.435 43.762 1.00 89.12 203 TRP A O 1
ATOM 1556 N N . HIS A 1 204 ? -17.901 -16.763 44.706 1.00 86.50 204 HIS A N 1
ATOM 1557 C CA . HIS A 1 204 ? -18.796 -16.565 43.575 1.00 86.50 204 HIS A CA 1
ATOM 1558 C C . HIS A 1 204 ? -18.212 -15.497 42.662 1.00 86.50 204 HIS A C 1
ATOM 1560 O O . HIS A 1 204 ? -17.782 -14.441 43.132 1.00 86.50 204 HIS A O 1
ATOM 1566 N N . GLN A 1 205 ? -18.193 -15.776 41.363 1.00 90.06 205 GLN A N 1
ATOM 1567 C CA . GLN A 1 205 ? -17.822 -14.803 40.350 1.00 90.06 205 GLN A CA 1
ATOM 1568 C C . GLN A 1 205 ? -19.089 -14.200 39.752 1.00 90.06 205 GLN A C 1
ATOM 1570 O O . GLN A 1 205 ? -19.977 -14.923 39.309 1.00 90.06 205 GLN A O 1
ATOM 1575 N N . LEU A 1 206 ? -19.150 -12.876 39.734 1.00 86.75 206 LEU A N 1
ATOM 1576 C CA . LEU A 1 206 ? -20.225 -12.117 39.121 1.00 86.75 206 LEU A CA 1
ATOM 1577 C C . LEU A 1 206 ? -19.657 -11.350 37.934 1.00 86.75 206 LEU A C 1
ATOM 1579 O O . LEU A 1 206 ? -18.644 -10.660 38.059 1.00 86.75 206 LEU A O 1
ATOM 1583 N N . HIS A 1 207 ? -20.316 -11.479 36.792 1.00 90.12 207 HIS A N 1
ATOM 1584 C CA . HIS A 1 207 ? -19.981 -10.754 35.580 1.00 90.12 207 HIS A CA 1
ATOM 1585 C C . HIS A 1 207 ? -21.109 -9.785 35.264 1.00 90.12 207 HIS A C 1
ATOM 1587 O O . HIS A 1 207 ? -22.244 -10.220 35.106 1.00 90.12 207 HIS A O 1
ATOM 1593 N N . LEU A 1 208 ? -20.797 -8.495 35.207 1.00 88.19 208 LEU A N 1
ATOM 1594 C CA . LEU A 1 208 ? -21.765 -7.447 34.912 1.00 88.19 208 LEU A CA 1
ATOM 1595 C C . LEU A 1 208 ? -21.343 -6.700 33.659 1.00 88.19 208 LEU A C 1
ATOM 1597 O O . LEU A 1 208 ? -20.184 -6.302 33.522 1.00 88.19 208 LEU A O 1
ATOM 1601 N N . THR A 1 209 ? -22.304 -6.455 32.786 1.00 84.44 209 THR A N 1
ATOM 1602 C CA . THR A 1 209 ? -22.166 -5.639 31.588 1.00 84.44 209 THR A CA 1
ATOM 1603 C C . THR A 1 209 ? -23.169 -4.491 31.644 1.00 84.44 209 THR A C 1
ATOM 1605 O O . THR A 1 209 ? -24.360 -4.703 31.832 1.00 84.44 20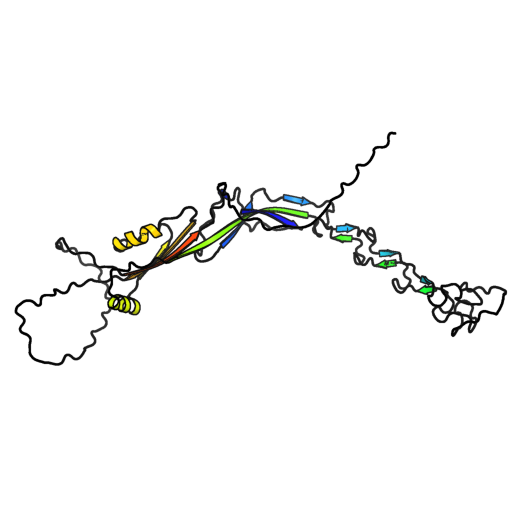9 THR A O 1
ATOM 1608 N N . GLY A 1 210 ? -22.691 -3.250 31.512 1.00 75.00 210 GLY A N 1
ATOM 1609 C CA . GLY A 1 210 ? -23.520 -2.043 31.375 1.00 75.00 210 GLY A CA 1
ATOM 1610 C C . GLY A 1 210 ? -24.673 -1.873 32.382 1.00 75.00 210 GLY A C 1
ATOM 1611 O O . GLY A 1 210 ? -24.507 -1.206 33.397 1.00 75.00 210 GLY A O 1
ATOM 1612 N N . GLN A 1 211 ? -25.850 -2.402 32.027 1.00 73.75 211 GLN A N 1
ATOM 1613 C CA . GLN A 1 211 ? -27.142 -2.237 32.712 1.00 73.75 211 GLN A CA 1
ATOM 1614 C C . GLN A 1 211 ? -27.632 -3.511 33.417 1.00 73.75 211 GLN A C 1
ATOM 1616 O O . GLN A 1 211 ? -28.782 -3.551 33.856 1.00 73.75 211 GLN A O 1
ATOM 1621 N N . ASP A 1 212 ? -26.805 -4.557 33.499 1.00 83.06 212 ASP A N 1
ATOM 1622 C CA . ASP A 1 212 ? -27.195 -5.790 34.180 1.00 83.06 212 ASP A CA 1
ATOM 1623 C C . ASP A 1 212 ? -27.643 -5.477 35.618 1.00 83.06 212 ASP A C 1
ATOM 1625 O O . ASP A 1 212 ? -26.900 -4.823 36.365 1.00 83.06 212 ASP A O 1
ATOM 1629 N N . PRO A 1 213 ? -28.858 -5.901 36.024 1.00 82.25 213 PRO A N 1
ATOM 1630 C CA . PRO A 1 213 ? -29.322 -5.666 37.376 1.00 82.25 213 PRO A CA 1
ATOM 1631 C C . PRO A 1 213 ? -28.387 -6.383 38.342 1.00 82.25 213 PRO A C 1
ATOM 1633 O O . PRO A 1 213 ? -28.014 -7.542 38.147 1.00 82.25 213 PRO A O 1
ATOM 1636 N N . LEU A 1 214 ? -28.012 -5.684 39.409 1.00 81.44 214 LEU A N 1
ATOM 1637 C CA . LEU A 1 214 ? -27.225 -6.296 40.465 1.00 81.44 214 LEU A CA 1
ATOM 1638 C C . LEU A 1 214 ? -28.042 -7.439 41.096 1.00 81.44 214 LEU A C 1
ATOM 1640 O O . LEU A 1 214 ? -29.252 -7.279 41.288 1.00 81.44 214 LEU A O 1
ATOM 1644 N N . PRO A 1 215 ? -27.416 -8.584 41.420 1.00 81.88 215 PRO A N 1
ATOM 1645 C CA . PRO A 1 215 ? -28.112 -9.693 42.057 1.00 81.88 215 PRO A CA 1
ATOM 1646 C C . PRO A 1 215 ? -28.843 -9.221 43.318 1.00 81.88 215 PRO A C 1
ATOM 1648 O O . PRO A 1 215 ? -28.256 -8.531 44.153 1.00 81.88 215 PRO A O 1
ATOM 1651 N N . ALA A 1 216 ? -30.118 -9.590 43.476 1.00 80.50 216 ALA A N 1
ATOM 1652 C CA . ALA A 1 216 ? -30.941 -9.165 44.618 1.00 80.50 216 ALA A CA 1
ATOM 1653 C C . ALA A 1 216 ? -30.367 -9.614 45.975 1.00 80.50 216 ALA A C 1
ATOM 1655 O O . ALA A 1 216 ? -30.698 -9.075 47.028 1.00 80.50 216 ALA A O 1
ATOM 1656 N N . ASP A 1 217 ? -29.501 -10.618 45.939 1.00 75.44 217 ASP A N 1
ATOM 1657 C CA . ASP A 1 217 ? -28.864 -11.258 47.072 1.00 75.44 217 ASP A CA 1
ATOM 1658 C C . ASP A 1 217 ? -27.467 -10.663 47.382 1.00 75.44 217 ASP A C 1
ATOM 1660 O O . ASP A 1 217 ? -26.797 -11.073 48.341 1.00 75.44 217 ASP A O 1
ATOM 1664 N N . ALA A 1 218 ? -27.025 -9.669 46.605 1.00 77.00 218 ALA A N 1
ATOM 1665 C CA . ALA A 1 218 ? -25.866 -8.849 46.915 1.00 77.00 218 ALA A CA 1
ATOM 1666 C C . ALA A 1 218 ? -26.190 -7.918 48.094 1.00 77.00 218 ALA A C 1
ATOM 1668 O O . ALA A 1 218 ? -27.148 -7.146 48.073 1.00 77.00 218 ALA A O 1
ATOM 1669 N N . ALA A 1 219 ? -25.369 -7.970 49.147 1.00 74.81 219 ALA A N 1
ATOM 1670 C CA . ALA A 1 219 ? -25.561 -7.130 50.326 1.00 74.81 219 ALA A CA 1
ATOM 1671 C C . ALA A 1 219 ? -25.591 -5.637 49.941 1.00 74.81 219 ALA A C 1
ATOM 1673 O O . ALA A 1 219 ? -24.736 -5.180 49.188 1.00 74.81 219 ALA A O 1
ATOM 1674 N N . SER A 1 220 ? -26.493 -4.838 50.518 1.00 79.44 220 SER A N 1
ATOM 1675 C CA . SER A 1 220 ? -26.641 -3.407 50.179 1.00 79.44 220 SER A CA 1
ATOM 1676 C C . SER A 1 220 ? -25.338 -2.601 50.305 1.00 79.44 220 SER A C 1
ATOM 1678 O O . SER A 1 220 ? -25.119 -1.642 49.570 1.00 79.44 220 SER A O 1
ATOM 1680 N N . ARG A 1 221 ? -24.427 -3.020 51.196 1.00 75.62 221 ARG A N 1
ATOM 1681 C CA . ARG A 1 221 ? -23.077 -2.443 51.317 1.00 75.62 221 ARG A CA 1
ATOM 1682 C C . ARG A 1 221 ? -22.207 -2.682 50.082 1.00 75.62 221 ARG A C 1
ATOM 1684 O O . ARG A 1 221 ? -21.481 -1.781 49.680 1.00 75.62 221 ARG A O 1
ATOM 1691 N N . LEU A 1 222 ? -22.280 -3.875 49.492 1.00 77.94 222 LEU A N 1
ATOM 1692 C CA . LEU A 1 222 ? -21.579 -4.207 48.252 1.00 77.94 222 LEU A CA 1
ATOM 1693 C C . LEU A 1 222 ? -22.069 -3.308 47.115 1.00 77.94 222 LEU A C 1
ATOM 1695 O O . LEU A 1 222 ? -21.255 -2.720 46.409 1.00 77.94 222 LEU A O 1
ATOM 1699 N N . LEU A 1 223 ? -23.390 -3.148 47.002 1.00 79.56 223 LEU A N 1
ATOM 1700 C CA . LEU A 1 223 ? -23.999 -2.268 46.007 1.00 79.56 223 LEU A CA 1
ATOM 1701 C C . LEU A 1 223 ? -23.473 -0.838 46.154 1.00 79.56 223 LEU A C 1
ATOM 1703 O O . LEU A 1 223 ? -22.983 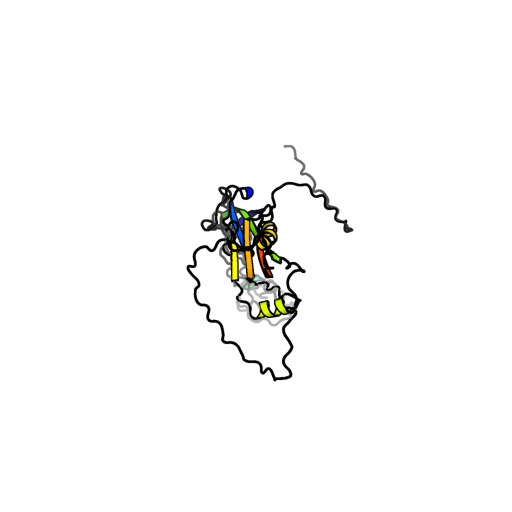-0.269 45.189 1.00 79.56 223 LEU A O 1
ATOM 1707 N N . HIS A 1 224 ? -23.470 -0.290 47.371 1.00 83.06 224 HIS A N 1
ATOM 1708 C CA . HIS A 1 224 ? -22.991 1.072 47.619 1.00 83.06 224 HIS A CA 1
ATOM 1709 C C . HIS A 1 224 ? -21.498 1.268 47.291 1.00 83.06 224 HIS A C 1
ATOM 1711 O O . HIS A 1 224 ? -21.097 2.356 46.883 1.00 83.06 224 HIS A O 1
ATOM 1717 N N . LEU A 1 225 ? -20.664 0.235 47.461 1.00 82.50 225 LEU A N 1
ATOM 1718 C CA . LEU A 1 225 ? -19.243 0.294 47.097 1.00 82.50 225 LEU A CA 1
ATOM 1719 C C . LEU A 1 225 ? -19.028 0.230 45.583 1.00 82.50 225 LEU A C 1
ATOM 1721 O O . LEU A 1 225 ? -18.130 0.880 45.063 1.00 82.50 225 LEU A O 1
ATOM 1725 N N . VAL A 1 226 ? -19.835 -0.560 44.879 1.00 83.94 226 VAL A N 1
ATOM 1726 C CA . VAL A 1 226 ? -19.642 -0.853 43.456 1.00 83.94 226 VAL A CA 1
ATOM 1727 C C . VAL A 1 226 ? -20.354 0.156 42.552 1.00 83.94 226 VAL A C 1
ATOM 1729 O O . VAL A 1 226 ? -19.838 0.485 41.486 1.00 83.94 226 VAL A O 1
ATOM 1732 N N . GLN A 1 227 ? -21.503 0.685 42.975 1.00 84.94 227 GLN A N 1
ATOM 1733 C CA . GLN A 1 227 ? -22.354 1.570 42.173 1.00 84.94 227 GLN A CA 1
ATOM 1734 C C . GLN A 1 227 ? -21.611 2.781 41.572 1.00 84.94 227 GLN A C 1
ATOM 1736 O O . GLN A 1 227 ? -21.795 3.040 40.377 1.00 84.94 227 GLN A O 1
ATOM 1741 N N . PRO A 1 228 ? -20.736 3.502 42.309 1.00 87.12 228 PRO A N 1
ATOM 1742 C CA . PRO A 1 228 ? -19.990 4.624 41.736 1.00 87.12 228 PRO A CA 1
ATOM 1743 C C . PRO A 1 228 ? -19.085 4.198 40.573 1.00 87.12 228 PRO A C 1
ATOM 1745 O O . PRO A 1 228 ? -18.949 4.932 39.600 1.00 87.12 228 PRO A O 1
ATOM 1748 N N . HIS A 1 229 ? -18.533 2.983 40.635 1.00 86.31 229 HIS A N 1
ATOM 1749 C CA . HIS A 1 229 ? -17.670 2.413 39.599 1.00 86.31 229 HIS A CA 1
ATOM 1750 C C . HIS A 1 229 ? -18.437 1.674 38.495 1.00 86.31 229 HIS A C 1
ATOM 1752 O O . HIS A 1 229 ? -17.824 1.183 37.552 1.00 86.31 229 HIS A O 1
ATOM 1758 N N . LEU A 1 230 ? -19.759 1.544 38.586 1.00 85.56 230 LEU A N 1
ATOM 1759 C CA . LEU A 1 230 ? -20.591 1.050 37.482 1.00 85.56 230 LEU A CA 1
ATOM 1760 C C . LEU A 1 230 ? -21.272 2.180 36.714 1.00 85.56 230 LEU A C 1
ATOM 1762 O O . LEU A 1 230 ? -21.821 1.947 35.641 1.00 85.56 230 LEU A O 1
ATOM 1766 N N . THR A 1 231 ? -21.219 3.403 37.240 1.00 86.75 231 THR A N 1
ATOM 1767 C CA . THR A 1 231 ? -21.816 4.568 36.591 1.00 86.75 231 THR A CA 1
ATOM 1768 C C . THR A 1 231 ? -21.046 4.890 35.302 1.00 86.75 231 THR A C 1
ATOM 1770 O O . THR A 1 231 ? -19.828 5.081 35.367 1.00 86.75 231 THR A O 1
ATOM 1773 N N . PRO A 1 232 ? -21.713 4.947 34.132 1.00 87.12 232 PRO A N 1
ATOM 1774 C CA . PRO A 1 232 ? -21.047 5.259 32.872 1.00 87.12 232 PRO A CA 1
ATOM 1775 C C . PRO A 1 232 ? -20.369 6.634 32.895 1.00 87.12 232 PRO A C 1
ATOM 1777 O O . PRO A 1 232 ? -20.943 7.606 33.389 1.00 87.12 232 PRO A O 1
ATOM 1780 N N . HIS A 1 233 ? -19.171 6.736 32.320 1.00 88.38 233 HIS A N 1
ATOM 1781 C CA . HIS A 1 233 ? -18.509 8.021 32.078 1.00 88.38 233 HIS A CA 1
ATOM 1782 C C . HIS A 1 233 ? -18.922 8.630 30.733 1.00 88.38 233 HIS A C 1
ATOM 1784 O O . HIS A 1 233 ? -19.352 7.936 29.810 1.00 88.38 233 HIS A O 1
ATOM 1790 N N . GLU A 1 234 ? -18.737 9.943 30.586 1.00 88.62 234 GLU A N 1
ATOM 1791 C CA . GLU A 1 234 ? -18.907 10.609 29.294 1.00 88.62 234 GLU A CA 1
ATOM 1792 C C . GLU A 1 234 ? -17.953 9.998 28.247 1.00 88.62 234 GLU A C 1
ATOM 1794 O O . GLU A 1 234 ? -16.752 9.866 28.483 1.00 88.62 234 GLU A O 1
ATOM 1799 N N . GLY A 1 235 ? -18.495 9.593 27.094 1.00 85.81 235 GLY A N 1
ATOM 1800 C CA . GLY A 1 235 ? -17.733 8.937 26.021 1.00 85.81 235 GLY A CA 1
ATOM 1801 C C . GLY A 1 235 ? -17.475 7.436 26.222 1.00 85.81 235 GLY A C 1
ATOM 1802 O O . GLY A 1 235 ? -16.869 6.794 25.360 1.00 85.81 235 GLY A O 1
ATOM 1803 N N . GLU A 1 236 ? -17.948 6.852 27.324 1.00 89.69 236 GLU A N 1
ATOM 1804 C CA . GLU A 1 236 ? -17.927 5.406 27.526 1.00 89.69 236 GLU A CA 1
ATOM 1805 C C . GLU A 1 236 ? -18.960 4.718 26.628 1.00 89.69 236 GLU A C 1
ATOM 1807 O O . GLU A 1 236 ? -20.122 5.116 26.561 1.00 89.69 236 GLU A O 1
ATOM 1812 N N . ILE A 1 237 ? -18.527 3.673 25.921 1.00 89.31 237 ILE A N 1
ATOM 1813 C CA . ILE A 1 237 ? -19.387 2.942 24.979 1.00 89.31 237 ILE A CA 1
ATOM 1814 C C . ILE A 1 237 ? -19.929 1.669 25.624 1.00 89.31 237 ILE A C 1
ATOM 1816 O O . ILE A 1 237 ? -21.055 1.260 25.348 1.00 89.31 237 ILE A O 1
ATOM 1820 N N . ALA A 1 238 ? -19.115 1.027 26.459 1.00 90.81 238 ALA A N 1
ATOM 1821 C CA . ALA A 1 238 ? -19.489 -0.170 27.185 1.00 90.81 238 ALA A CA 1
ATOM 1822 C C . ALA A 1 238 ? -18.580 -0.371 28.398 1.00 90.81 238 ALA A C 1
ATOM 1824 O O . ALA A 1 238 ? -17.387 -0.051 28.365 1.00 90.81 238 ALA A O 1
ATOM 1825 N N . ARG A 1 239 ? -19.164 -0.963 29.440 1.00 90.69 239 ARG A N 1
ATOM 1826 C CA . ARG A 1 239 ? -18.484 -1.352 30.671 1.00 90.69 239 ARG A CA 1
ATOM 1827 C C . ARG A 1 239 ? -18.670 -2.833 30.915 1.00 90.69 239 ARG A C 1
ATOM 1829 O O . ARG A 1 239 ? -19.777 -3.345 30.744 1.00 90.69 239 ARG A O 1
ATOM 1836 N N . GLN A 1 240 ? -17.615 -3.470 31.395 1.00 90.94 240 GLN A N 1
ATOM 1837 C CA . GLN A 1 240 ? -17.655 -4.814 31.934 1.00 90.94 240 GLN A CA 1
ATOM 1838 C C . GLN A 1 240 ? -16.960 -4.827 33.286 1.00 90.94 240 GLN A C 1
ATOM 1840 O O . GLN A 1 240 ? -15.849 -4.331 33.455 1.00 90.94 240 GLN A O 1
ATOM 1845 N N . ALA A 1 241 ? -17.608 -5.412 34.275 1.00 90.06 241 ALA A N 1
ATOM 1846 C CA . ALA A 1 241 ? -17.038 -5.530 35.597 1.00 90.06 241 ALA A CA 1
ATOM 1847 C C . ALA A 1 241 ? -17.138 -6.974 36.066 1.00 90.06 241 ALA A C 1
ATOM 1849 O O . ALA A 1 241 ? -18.170 -7.628 35.928 1.00 90.06 241 ALA A O 1
ATOM 1850 N N . THR A 1 242 ? -16.023 -7.484 36.577 1.00 89.75 242 THR A N 1
ATOM 1851 C CA . THR A 1 242 ? -15.940 -8.832 37.121 1.00 89.75 242 THR A CA 1
ATOM 1852 C C . THR A 1 242 ? -15.652 -8.729 38.608 1.00 89.75 242 THR A C 1
ATOM 1854 O O . THR A 1 242 ? -14.662 -8.142 39.045 1.00 89.75 242 THR A O 1
ATOM 1857 N N . PHE A 1 243 ? -16.536 -9.311 39.403 1.00 85.12 243 PHE A N 1
ATOM 1858 C CA . PHE A 1 243 ? -16.451 -9.300 40.853 1.00 85.12 243 PHE A CA 1
ATOM 1859 C C . PHE A 1 243 ? -16.263 -10.721 41.340 1.00 85.12 243 PHE A C 1
ATOM 1861 O O . PHE A 1 243 ? -16.824 -11.661 40.780 1.00 85.12 243 PHE A O 1
ATOM 1868 N N . ARG A 1 244 ? -15.512 -10.873 42.423 1.00 86.75 244 ARG A N 1
ATOM 1869 C CA . ARG A 1 244 ? -15.507 -12.097 43.215 1.00 86.75 244 ARG A CA 1
ATOM 1870 C C . ARG A 1 244 ? -15.966 -11.750 44.617 1.00 86.75 244 ARG A C 1
ATOM 1872 O O . ARG A 1 244 ? -15.354 -10.906 45.274 1.00 86.75 244 ARG A O 1
ATOM 1879 N N . HIS A 1 245 ? -17.030 -12.393 45.077 1.00 84.62 245 HIS A N 1
ATOM 1880 C CA . HIS A 1 245 ? -17.553 -12.180 46.421 1.00 84.62 245 HIS A CA 1
ATOM 1881 C C . HIS A 1 245 ? -17.652 -13.494 47.192 1.00 84.62 245 HIS A C 1
ATOM 1883 O O . HIS A 1 245 ? -17.910 -14.558 46.628 1.00 84.62 245 HIS A O 1
ATOM 1889 N N . LEU A 1 246 ? -17.477 -13.398 48.507 1.00 85.62 246 LEU A N 1
ATOM 1890 C CA . LEU A 1 246 ? -17.657 -14.505 49.435 1.00 85.62 246 LEU A CA 1
ATOM 1891 C C . LEU A 1 246 ? -18.579 -14.052 50.565 1.00 85.62 246 LEU A C 1
ATOM 1893 O O . LEU A 1 246 ? -18.373 -12.997 51.171 1.00 85.62 246 LEU A O 1
ATOM 1897 N N . ARG A 1 247 ? -19.605 -14.855 50.852 1.00 81.81 247 ARG A N 1
ATOM 1898 C CA . ARG A 1 247 ? -20.472 -14.626 52.008 1.00 81.81 247 ARG A CA 1
ATOM 1899 C C . ARG A 1 247 ? -19.783 -15.151 53.255 1.00 81.81 247 ARG A C 1
ATOM 1901 O O . ARG A 1 247 ? -19.445 -16.326 53.324 1.00 81.81 247 ARG A O 1
ATOM 1908 N N . LEU A 1 248 ? -19.599 -14.278 54.237 1.00 80.44 248 LEU A N 1
ATOM 1909 C CA . LEU A 1 248 ? -19.059 -14.642 55.539 1.00 80.44 248 LEU A CA 1
ATOM 1910 C C . LEU A 1 248 ? -20.165 -14.517 56.584 1.00 80.44 248 LEU A C 1
ATOM 1912 O O . LEU A 1 248 ? -20.876 -13.513 56.629 1.00 80.44 248 LEU A O 1
ATOM 1916 N N . ALA A 1 249 ? -20.303 -15.529 57.436 1.00 81.81 249 ALA A N 1
ATOM 1917 C CA . ALA A 1 249 ? -21.120 -15.427 58.634 1.00 81.81 249 ALA A CA 1
ATOM 1918 C C . ALA A 1 249 ? -20.283 -14.780 59.741 1.00 81.81 249 ALA A C 1
ATOM 1920 O O . ALA A 1 249 ? -19.180 -15.233 60.045 1.00 81.81 249 ALA A O 1
ATOM 1921 N N . ARG A 1 250 ? -20.803 -13.719 60.363 1.00 77.12 250 ARG A N 1
ATOM 1922 C CA . ARG A 1 250 ? -20.198 -13.155 61.571 1.00 77.12 250 ARG A CA 1
ATOM 1923 C C . ARG A 1 250 ? -20.835 -13.810 62.784 1.00 77.12 250 ARG A C 1
ATOM 1925 O O . ARG A 1 250 ? -21.968 -13.494 63.128 1.00 77.12 250 ARG A O 1
ATOM 1932 N N . THR A 1 251 ? -20.093 -14.676 63.456 1.00 79.50 251 THR A N 1
ATOM 1933 C CA . THR A 1 251 ? -20.483 -15.200 64.766 1.00 79.50 251 THR A CA 1
ATOM 1934 C C . THR A 1 251 ? -19.900 -14.300 65.848 1.00 79.50 251 THR A C 1
ATOM 1936 O O . THR A 1 251 ? -18.682 -14.205 65.995 1.00 79.50 251 THR A O 1
ATOM 1939 N N . VAL A 1 252 ? -20.758 -13.608 66.595 1.00 78.38 252 VAL A N 1
ATOM 1940 C CA . VAL A 1 252 ? -20.336 -12.902 67.809 1.00 78.38 252 VAL A CA 1
ATOM 1941 C C . VAL A 1 252 ? -20.346 -13.923 68.936 1.00 78.38 252 VAL A C 1
ATOM 1943 O O . VAL A 1 252 ? -21.412 -14.346 69.372 1.00 78.38 252 VAL A O 1
ATOM 1946 N N . VAL A 1 253 ? -19.165 -14.353 69.375 1.00 81.12 253 VAL A N 1
ATOM 1947 C CA . VAL A 1 253 ? -19.043 -15.191 70.571 1.00 81.12 253 VAL A CA 1
ATOM 1948 C C . VAL A 1 253 ? -19.137 -14.260 71.782 1.00 81.12 253 VAL A C 1
ATOM 1950 O O . VAL A 1 253 ? -18.324 -13.334 71.876 1.00 81.12 253 VAL A O 1
ATOM 1953 N N . PRO A 1 254 ? -20.116 -14.440 72.688 1.00 77.38 254 PRO A N 1
ATOM 1954 C CA . PRO A 1 254 ? -20.184 -13.659 73.916 1.00 77.38 254 PRO A CA 1
ATOM 1955 C C . PRO A 1 254 ? -18.871 -13.817 74.688 1.00 77.38 254 PRO A C 1
ATOM 1957 O O . PRO A 1 254 ? -18.457 -14.935 74.980 1.00 77.38 254 PRO A O 1
ATOM 1960 N N . GLN A 1 255 ? -18.203 -12.708 75.015 1.00 73.69 255 GLN A N 1
ATOM 1961 C CA . GLN A 1 255 ? -16.940 -12.746 75.769 1.00 73.69 255 GLN A CA 1
ATOM 1962 C C . GLN A 1 255 ? -17.128 -13.112 77.248 1.00 73.69 255 GLN A C 1
ATOM 1964 O O . GLN A 1 255 ? -16.148 -13.295 77.964 1.00 73.69 255 GLN A O 1
ATOM 1969 N N . HIS A 1 256 ? -18.372 -13.258 77.707 1.00 67.12 256 HIS A N 1
ATOM 1970 C CA . HIS A 1 256 ? -18.657 -13.768 79.035 1.00 67.12 256 HIS A CA 1
ATOM 1971 C C . HIS A 1 256 ? -18.945 -15.267 78.962 1.00 67.12 256 HIS A C 1
ATOM 1973 O O . HIS A 1 256 ? -19.993 -15.645 78.428 1.00 67.12 256 HI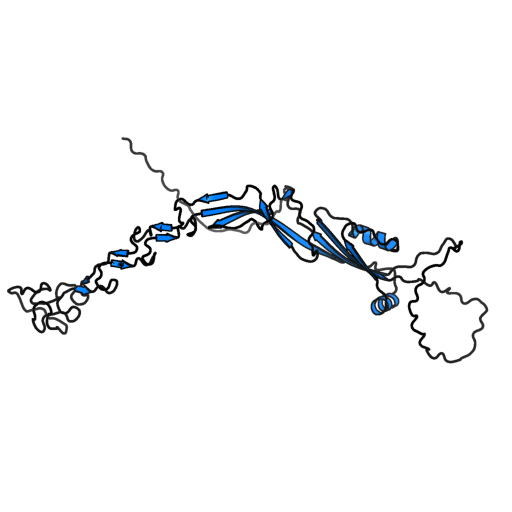S A O 1
ATOM 1979 N N . PRO A 1 257 ? -18.070 -16.134 79.512 1.00 61.84 257 PRO A N 1
ATOM 1980 C CA . PRO A 1 257 ? -18.529 -17.457 79.894 1.00 61.84 257 PRO A CA 1
ATOM 1981 C C . PRO A 1 257 ? -19.709 -17.255 80.857 1.00 61.84 257 PRO A C 1
ATOM 1983 O O . PRO A 1 257 ? -19.615 -16.400 81.745 1.00 61.84 257 PRO A O 1
ATOM 1986 N N . PRO A 1 258 ? -20.833 -17.970 80.680 1.00 65.12 258 PRO A N 1
ATOM 1987 C CA . PRO A 1 258 ? -21.930 -17.889 81.629 1.00 65.12 258 PRO A CA 1
ATOM 1988 C C . PRO A 1 258 ? -21.369 -18.151 83.038 1.00 65.12 258 PRO A C 1
ATOM 1990 O O . PRO A 1 258 ? -20.642 -19.136 83.223 1.00 65.12 258 PRO A O 1
ATOM 1993 N N . PRO A 1 259 ? -21.631 -17.266 84.018 1.00 62.09 259 PRO A N 1
ATOM 1994 C CA . PRO A 1 259 ? -21.166 -17.466 85.382 1.00 62.09 259 PRO A CA 1
ATOM 1995 C C . PRO A 1 259 ? -21.809 -18.752 85.911 1.00 62.09 259 PRO A C 1
ATOM 1997 O O . PRO A 1 259 ? -23.014 -18.795 86.130 1.00 62.09 259 PRO A O 1
ATOM 2000 N N . GLY A 1 260 ? -21.023 -19.826 86.040 1.00 64.00 260 GLY A N 1
ATOM 2001 C CA . GLY A 1 260 ? -21.503 -21.100 86.590 1.00 64.00 260 GLY A CA 1
ATOM 2002 C C . GLY A 1 260 ? -20.931 -22.383 85.981 1.00 64.00 260 GLY A C 1
ATOM 2003 O O . GLY A 1 260 ? -21.083 -23.436 86.594 1.00 64.00 260 GLY A O 1
ATOM 2004 N N . LEU A 1 261 ? -20.236 -22.349 84.836 1.00 57.44 261 LEU A N 1
ATOM 2005 C CA . LEU A 1 261 ? -19.568 -23.556 84.327 1.00 57.44 261 LEU A CA 1
ATOM 2006 C C . LEU A 1 261 ? -18.197 -23.742 84.988 1.00 57.44 261 LEU A C 1
ATOM 2008 O O . LEU A 1 261 ? -17.172 -23.243 84.525 1.00 57.44 261 LEU A O 1
ATOM 2012 N N . LEU A 1 262 ? -18.217 -24.471 86.106 1.00 51.97 262 LEU A N 1
ATOM 2013 C CA . LEU A 1 262 ? -17.051 -25.055 86.763 1.00 51.97 262 LEU A CA 1
ATOM 2014 C C . LEU A 1 262 ? -16.195 -25.813 85.734 1.00 51.97 262 LEU A C 1
ATOM 2016 O O . LEU A 1 262 ? -16.633 -26.757 85.081 1.00 51.97 262 LEU A O 1
ATOM 2020 N N . ARG A 1 263 ? -14.955 -25.354 85.597 1.00 50.34 263 ARG A N 1
ATOM 2021 C CA . ARG A 1 263 ? -13.884 -25.909 84.768 1.00 50.34 263 ARG A CA 1
ATOM 2022 C C . ARG A 1 263 ? -13.607 -27.373 85.180 1.00 50.34 263 ARG A C 1
ATOM 2024 O O . ARG A 1 263 ? -13.206 -27.572 86.326 1.00 50.34 263 ARG A O 1
ATOM 2031 N N . PRO A 1 264 ? -13.771 -28.395 84.315 1.00 51.28 264 PRO A N 1
ATOM 2032 C CA . PRO A 1 264 ? -13.309 -29.738 84.649 1.00 51.28 264 PRO A CA 1
ATOM 2033 C C . PRO A 1 264 ? -11.769 -29.794 84.594 1.00 51.28 264 PRO A C 1
ATOM 2035 O O . PRO A 1 264 ? -11.157 -29.104 83.767 1.00 51.28 264 PRO A O 1
ATOM 2038 N N . PRO A 1 265 ? -11.118 -30.580 85.468 1.00 54.22 265 PRO A N 1
ATOM 2039 C CA . PRO A 1 265 ? -9.672 -30.732 85.465 1.00 54.22 265 PRO A CA 1
ATOM 2040 C C . PRO A 1 265 ? -9.227 -31.628 84.298 1.00 54.22 265 PRO A C 1
ATOM 2042 O O . PRO A 1 265 ? -9.798 -32.682 84.054 1.00 54.22 265 PRO A O 1
ATOM 2045 N N . HIS A 1 266 ? -8.203 -31.160 83.583 1.00 52.28 266 HIS A N 1
ATOM 2046 C CA . HIS A 1 266 ? -7.251 -31.897 82.743 1.00 52.28 266 HIS A CA 1
ATOM 2047 C C . HIS A 1 266 ? -7.729 -33.190 82.046 1.00 52.28 266 HIS A C 1
ATOM 2049 O O . HIS A 1 266 ? -7.657 -34.281 82.600 1.00 52.28 266 HIS A O 1
ATOM 2055 N N . GLY A 1 267 ? -8.061 -33.076 80.757 1.00 48.41 267 GLY A N 1
ATOM 2056 C CA . GLY A 1 267 ? -8.154 -34.206 79.832 1.00 48.41 267 GLY A CA 1
ATOM 2057 C C . GLY A 1 267 ? -7.831 -33.756 78.408 1.00 48.41 267 GLY A C 1
ATOM 2058 O O . GLY A 1 267 ? -8.445 -32.825 77.896 1.00 48.41 267 GLY A O 1
ATOM 2059 N N . CYS A 1 268 ? -6.813 -34.371 77.807 1.00 48.88 268 CYS A N 1
ATOM 2060 C CA . CYS A 1 268 ? -6.233 -34.057 76.503 1.00 48.88 268 CYS A CA 1
ATOM 2061 C C . CYS A 1 268 ? -7.272 -33.928 75.373 1.00 48.88 268 CYS A C 1
ATOM 2063 O O . CYS A 1 268 ? -8.012 -34.868 75.093 1.00 48.88 268 CYS A O 1
ATOM 2065 N N . LEU A 1 269 ? -7.263 -32.796 74.664 1.00 40.19 269 LEU A N 1
ATOM 2066 C CA . LEU A 1 269 ? -7.967 -32.637 73.391 1.00 40.19 269 LEU A CA 1
ATOM 2067 C C . LEU A 1 269 ? -7.026 -33.041 72.252 1.00 40.19 269 LEU A C 1
ATOM 2069 O O . LEU A 1 269 ? -6.099 -32.310 71.909 1.00 40.19 269 LEU A O 1
ATOM 2073 N N . THR A 1 270 ? -7.266 -34.208 71.663 1.00 42.12 270 THR A N 1
ATOM 2074 C CA . THR A 1 270 ? -6.762 -34.545 70.328 1.00 42.12 270 THR A CA 1
ATOM 2075 C C . THR A 1 270 ? -7.627 -33.851 69.267 1.00 42.12 270 THR A C 1
ATOM 2077 O O . THR A 1 270 ? -8.852 -33.796 69.408 1.00 42.12 270 THR A O 1
ATOM 2080 N N . PRO A 1 271 ? -7.032 -33.307 68.190 1.00 40.03 271 PRO A N 1
ATOM 2081 C CA . PRO A 1 271 ? -7.789 -32.697 67.107 1.00 40.03 271 PRO A CA 1
ATOM 2082 C C . PRO A 1 271 ? -8.478 -33.792 66.289 1.00 40.03 271 PRO A C 1
ATOM 2084 O O . PRO A 1 271 ? -7.829 -34.610 65.638 1.00 40.03 271 PRO A O 1
ATOM 2087 N N . ARG A 1 272 ? -9.811 -33.815 66.323 1.00 36.06 272 ARG A N 1
ATOM 2088 C CA . ARG A 1 272 ? -10.631 -34.667 65.457 1.00 36.06 272 ARG A CA 1
ATOM 2089 C C . ARG A 1 272 ? -10.972 -33.863 64.193 1.00 36.06 272 ARG A C 1
ATOM 2091 O O . ARG A 1 272 ? -11.581 -32.801 64.331 1.00 36.06 272 ARG A O 1
ATOM 2098 N N . PRO A 1 273 ? -10.600 -34.305 62.980 1.00 43.75 273 PRO A N 1
ATOM 2099 C CA . PRO A 1 273 ? -11.050 -33.651 61.757 1.00 43.75 273 PRO A CA 1
ATOM 2100 C C . PRO A 1 273 ? -12.563 -33.867 61.619 1.00 43.75 273 PRO A C 1
ATOM 2102 O O . PRO A 1 273 ? -13.041 -35.002 61.618 1.00 43.75 273 PRO A O 1
ATOM 2105 N N . GLY A 1 274 ? -13.324 -32.772 61.579 1.00 40.66 274 GLY A N 1
ATOM 2106 C CA . GLY A 1 274 ? -14.762 -32.809 61.315 1.00 40.66 274 GLY A CA 1
ATOM 2107 C C . GLY A 1 274 ? -15.042 -33.210 59.862 1.00 40.66 274 GLY A C 1
ATOM 2108 O O . GLY A 1 274 ? -14.215 -32.931 58.990 1.00 40.66 274 GLY A O 1
ATOM 2109 N N . PRO A 1 275 ? -16.178 -33.873 59.581 1.00 41.28 275 PRO A N 1
ATOM 2110 C CA . PRO A 1 275 ? -16.501 -34.309 58.233 1.00 41.28 275 PRO A CA 1
ATOM 2111 C C . PRO A 1 275 ? -16.728 -33.094 57.331 1.00 41.28 275 PRO A C 1
ATOM 2113 O O . PRO A 1 275 ? -17.317 -32.093 57.745 1.00 41.28 275 PRO A O 1
ATOM 2116 N N . ALA A 1 276 ? -16.266 -33.205 56.087 1.00 40.72 276 ALA A N 1
ATOM 2117 C CA . ALA A 1 276 ? -16.643 -32.304 55.014 1.00 40.72 276 ALA A CA 1
ATOM 2118 C C . ALA A 1 276 ? -18.176 -32.258 54.935 1.00 40.72 276 ALA A C 1
ATOM 2120 O O . ALA A 1 276 ? -18.817 -33.259 54.616 1.00 40.72 276 ALA A O 1
ATOM 2121 N N . LEU A 1 277 ? -18.760 -31.108 55.275 1.00 38.28 277 LEU A N 1
ATOM 2122 C CA . LEU A 1 277 ? -20.176 -30.850 55.060 1.00 38.28 277 LEU A CA 1
ATOM 2123 C C . LEU A 1 277 ? -20.410 -30.825 53.551 1.00 38.28 277 LEU A C 1
ATOM 2125 O O . LEU A 1 277 ? -20.053 -29.867 52.863 1.00 38.28 277 LEU A O 1
ATOM 2129 N N . ALA A 1 278 ? -20.975 -31.920 53.051 1.00 35.78 278 ALA A N 1
ATOM 2130 C CA . ALA A 1 278 ? -21.585 -31.978 51.742 1.00 35.78 278 ALA A CA 1
ATOM 2131 C C . ALA A 1 278 ? -22.661 -30.887 51.659 1.00 35.78 278 ALA A C 1
ATOM 2133 O O . ALA A 1 278 ? -23.489 -30.734 52.558 1.00 35.78 278 ALA A O 1
ATOM 2134 N N . ALA A 1 279 ? -22.612 -30.106 50.584 1.00 40.41 279 ALA A N 1
ATOM 2135 C CA . ALA A 1 279 ? -23.629 -29.128 50.255 1.00 40.41 279 ALA A CA 1
ATOM 2136 C C . ALA A 1 279 ? -24.923 -29.862 49.872 1.00 40.41 279 ALA A C 1
ATOM 2138 O O . ALA A 1 279 ? -25.091 -30.273 48.726 1.00 40.41 279 ALA A O 1
ATOM 2139 N N . GLU A 1 280 ? -25.830 -30.041 50.830 1.00 35.44 280 GLU A N 1
ATOM 2140 C CA . GLU A 1 280 ? -27.211 -30.421 50.545 1.00 35.44 280 GLU A CA 1
ATOM 2141 C C . GLU A 1 280 ? -28.068 -29.171 50.322 1.00 35.44 280 GLU A C 1
ATOM 2143 O O . GLU A 1 280 ? -28.045 -28.205 51.089 1.00 35.44 280 GLU A O 1
ATOM 2148 N N . ASN A 1 281 ? -28.805 -29.206 49.212 1.00 43.69 281 ASN A N 1
ATOM 2149 C CA . ASN A 1 281 ? -29.769 -28.208 48.776 1.00 43.69 281 ASN A CA 1
ATOM 2150 C C . ASN A 1 281 ? -30.811 -27.924 49.865 1.00 43.69 281 ASN A C 1
ATOM 2152 O O . ASN A 1 281 ? -31.648 -28.772 50.166 1.00 43.69 281 ASN A O 1
ATOM 2156 N N . LEU A 1 282 ? -30.817 -26.695 50.386 1.00 37.91 282 LEU A N 1
ATOM 2157 C CA . LEU A 1 282 ? -31.894 -26.181 51.225 1.00 37.91 282 LEU A CA 1
ATOM 2158 C C . LEU A 1 282 ? -32.833 -25.321 50.367 1.00 37.91 282 LEU A C 1
ATOM 2160 O O . LEU A 1 282 ? -32.771 -24.092 50.382 1.00 37.91 282 LEU A O 1
ATOM 2164 N N . ALA A 1 283 ? -33.686 -25.984 49.590 1.00 41.72 283 ALA A N 1
ATOM 2165 C CA . ALA A 1 283 ? -34.911 -25.378 49.091 1.00 41.72 283 ALA A CA 1
ATOM 2166 C C . ALA A 1 283 ? -36.050 -25.738 50.054 1.00 41.72 283 ALA A C 1
ATOM 2168 O O . ALA A 1 283 ? -36.200 -26.890 50.448 1.00 41.72 283 ALA A O 1
ATOM 2169 N N . ASP A 1 284 ? -36.848 -24.726 50.381 1.00 46.44 284 ASP A N 1
ATOM 2170 C CA . ASP A 1 284 ? -38.147 -24.819 51.048 1.00 46.44 284 ASP A CA 1
ATOM 2171 C C . ASP A 1 284 ? -38.142 -24.967 52.585 1.00 46.44 284 ASP A C 1
ATOM 2173 O O . ASP A 1 284 ? -38.355 -26.032 53.167 1.00 46.44 284 ASP A O 1
ATOM 2177 N N . ARG A 1 285 ? -37.985 -23.832 53.283 1.00 40.34 285 ARG A N 1
ATOM 2178 C CA . ARG A 1 285 ? -38.580 -23.650 54.614 1.00 40.34 285 ARG A CA 1
ATOM 2179 C C . ARG A 1 285 ? -39.299 -22.313 54.719 1.00 40.34 285 ARG A C 1
ATOM 2181 O O . ARG A 1 285 ? -38.708 -21.240 54.622 1.00 40.34 285 ARG A O 1
ATOM 2188 N N . ARG A 1 286 ? -40.604 -22.451 54.942 1.00 43.00 286 ARG A N 1
ATOM 2189 C CA . ARG A 1 286 ? -41.589 -21.418 55.238 1.00 43.00 286 ARG A CA 1
ATOM 2190 C C . ARG A 1 286 ? -41.203 -20.578 56.456 1.00 43.00 286 ARG A C 1
ATOM 2192 O O . ARG A 1 286 ? -40.630 -21.067 57.425 1.00 43.00 286 ARG A O 1
ATOM 2199 N N . SER A 1 287 ? -41.607 -19.320 56.349 1.00 46.03 287 SER A N 1
ATOM 2200 C CA . SER A 1 287 ? -41.707 -18.243 57.327 1.00 46.03 287 SER A CA 1
ATOM 2201 C C . SER A 1 287 ? -41.754 -18.656 58.805 1.00 46.03 287 SER A C 1
ATOM 2203 O O . SER A 1 287 ? -42.737 -19.235 59.261 1.00 46.03 287 SER A O 1
ATOM 2205 N N . SER A 1 288 ? -40.753 -18.210 59.568 1.00 41.31 288 SER A N 1
ATOM 2206 C CA . SER A 1 288 ? -40.871 -17.957 61.010 1.00 41.31 288 SER A CA 1
ATOM 2207 C C . SER A 1 288 ? -40.898 -16.440 61.246 1.00 41.31 288 SER A C 1
ATOM 2209 O O . SER A 1 288 ? -40.014 -15.747 60.735 1.00 41.31 288 SER A O 1
ATOM 2211 N N . PRO A 1 289 ? -41.865 -15.894 62.005 1.00 52.28 289 PRO A N 1
ATOM 2212 C CA . PRO A 1 289 ? -41.874 -14.490 62.387 1.00 52.28 289 PRO A CA 1
ATOM 2213 C C . PRO A 1 289 ? -41.074 -14.283 63.682 1.00 52.28 289 PRO A C 1
ATOM 2215 O O . PRO A 1 289 ? -41.182 -15.070 64.619 1.00 52.28 289 PRO A O 1
ATOM 2218 N N . GLY A 1 290 ? -40.300 -13.197 63.745 1.00 51.09 290 GLY A N 1
ATOM 2219 C CA . GLY A 1 290 ? -39.701 -12.703 64.990 1.00 51.09 290 GLY A CA 1
ATOM 2220 C C . GLY A 1 290 ? -38.181 -12.835 65.072 1.00 51.09 290 GLY A C 1
ATOM 2221 O O . GLY A 1 290 ? -37.661 -13.554 65.917 1.00 51.09 290 GLY A O 1
ATOM 2222 N N . SER A 1 291 ? -37.455 -12.097 64.226 1.00 41.19 291 SER A N 1
ATOM 2223 C CA . SER A 1 291 ? -36.062 -11.738 64.530 1.00 41.19 291 SER A CA 1
ATOM 2224 C C . SER A 1 291 ? -36.050 -10.455 65.376 1.00 41.19 291 SER A C 1
ATOM 2226 O O . SER A 1 291 ? -36.810 -9.536 65.061 1.00 41.19 291 SER A O 1
ATOM 2228 N N . PRO A 1 292 ? -35.221 -10.356 66.430 1.00 45.34 292 PRO A N 1
ATOM 2229 C CA . PRO A 1 292 ? -35.128 -9.148 67.245 1.00 45.34 292 PRO A CA 1
ATOM 2230 C C . PRO A 1 292 ? -34.557 -7.970 66.428 1.00 45.34 292 PRO A C 1
ATOM 2232 O O . PRO A 1 292 ? -33.630 -8.167 65.633 1.00 45.34 292 PRO A O 1
ATOM 2235 N N . PRO A 1 293 ? -35.063 -6.736 66.614 1.00 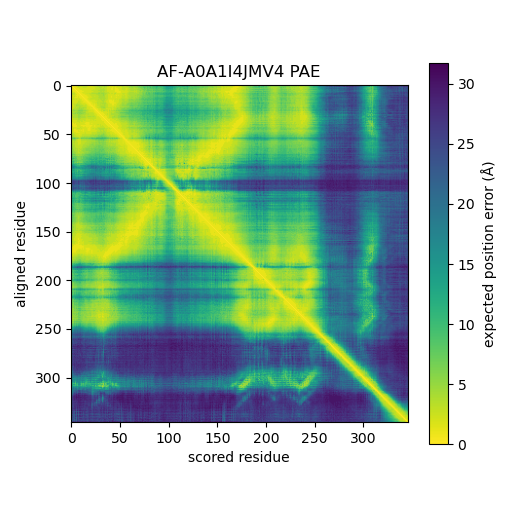40.81 293 PRO A N 1
ATOM 2236 C CA . PRO A 1 293 ? -34.527 -5.555 65.947 1.00 40.81 293 PRO A CA 1
ATOM 2237 C C . PRO A 1 293 ? -33.141 -5.235 66.526 1.00 40.81 293 PRO A C 1
ATOM 2239 O O . PRO A 1 293 ? -33.025 -4.834 67.680 1.00 40.81 293 PRO A O 1
ATOM 2242 N N . GLY A 1 294 ? -32.076 -5.439 65.744 1.00 45.03 294 GLY A N 1
ATOM 2243 C CA . GLY A 1 294 ? -30.721 -5.031 66.150 1.00 45.03 294 GLY A CA 1
ATOM 2244 C C . GLY A 1 294 ? -29.547 -5.835 65.589 1.00 45.03 294 GLY A C 1
ATOM 2245 O O . GLY A 1 294 ? -28.399 -5.476 65.844 1.00 45.03 294 GLY A O 1
ATOM 2246 N N . ALA A 1 295 ? -29.775 -6.905 64.822 1.00 44.28 295 ALA A N 1
ATOM 2247 C CA . ALA A 1 295 ? -28.673 -7.663 64.230 1.00 44.28 295 ALA A CA 1
ATOM 2248 C C . ALA A 1 295 ? -28.002 -6.873 63.087 1.00 44.28 295 ALA A C 1
ATOM 2250 O O . ALA A 1 295 ? -28.551 -6.732 61.995 1.00 44.28 295 ALA A O 1
ATOM 2251 N N . CYS A 1 296 ? -26.791 -6.366 63.332 1.00 43.25 296 CYS A N 1
ATOM 2252 C CA . CYS A 1 296 ? -25.941 -5.791 62.290 1.00 43.25 296 CYS A CA 1
ATOM 2253 C C . CYS A 1 296 ? -25.642 -6.845 61.205 1.00 43.25 296 CYS A C 1
ATOM 2255 O O . CYS A 1 296 ? -25.171 -7.933 61.549 1.00 43.25 296 CYS A O 1
ATOM 2257 N N . PRO A 1 297 ? -25.834 -6.540 59.908 1.00 47.88 297 PRO A N 1
ATOM 2258 C CA . PRO A 1 297 ? -25.494 -7.472 58.840 1.00 47.88 297 PRO A CA 1
ATOM 2259 C C . PRO A 1 297 ? -23.989 -7.801 58.863 1.00 47.88 297 PRO A C 1
ATOM 2261 O O . PRO A 1 297 ? -23.169 -6.928 59.187 1.00 47.88 297 PRO A O 1
ATOM 2264 N N . PRO A 1 298 ? -23.597 -9.048 58.540 1.00 46.53 298 PRO A N 1
ATOM 2265 C CA . PRO A 1 298 ? -22.197 -9.454 58.549 1.00 46.53 298 PRO A CA 1
ATOM 2266 C C . PRO A 1 298 ? -21.376 -8.680 57.497 1.00 46.53 298 PRO A C 1
ATOM 2268 O O . PRO A 1 298 ? -21.915 -8.264 56.467 1.00 46.53 298 PRO A O 1
ATOM 2271 N N . PRO A 1 299 ? -20.068 -8.463 57.730 1.00 46.62 299 PRO A N 1
ATOM 2272 C CA . PRO A 1 299 ? -19.182 -7.885 56.728 1.00 46.62 299 PRO A CA 1
ATOM 2273 C C . PRO A 1 299 ? -18.980 -8.877 55.573 1.00 46.62 299 PRO A C 1
ATOM 2275 O O . PRO A 1 299 ? -18.655 -10.042 55.791 1.00 46.62 299 PRO A O 1
ATOM 2278 N N . ALA A 1 300 ? -19.160 -8.408 54.339 1.00 48.66 300 ALA A N 1
ATOM 2279 C CA . ALA A 1 300 ? -18.802 -9.148 53.134 1.00 48.66 300 ALA A CA 1
ATOM 2280 C C . ALA A 1 300 ? -17.364 -8.794 52.723 1.00 48.66 300 ALA A C 1
ATOM 2282 O O . ALA A 1 300 ? -16.997 -7.619 52.731 1.00 48.66 300 ALA A O 1
ATOM 2283 N N . ALA A 1 301 ? -16.564 -9.797 52.353 1.00 46.47 301 ALA A N 1
ATOM 2284 C CA . ALA A 1 301 ? -15.264 -9.592 51.716 1.00 46.47 301 ALA A CA 1
ATOM 2285 C C . ALA A 1 301 ? -15.442 -9.597 50.190 1.00 46.47 301 ALA A C 1
ATOM 2287 O O . ALA A 1 301 ? -16.150 -10.450 49.647 1.00 46.47 301 ALA A O 1
ATOM 2288 N N . LEU A 1 302 ? -14.811 -8.649 49.497 1.00 45.97 302 LEU A N 1
ATOM 2289 C CA . LEU A 1 302 ? -15.051 -8.401 48.076 1.00 45.97 302 LEU A CA 1
ATOM 2290 C C . LEU A 1 302 ? -13.751 -8.118 47.334 1.00 45.97 302 LEU A C 1
ATOM 2292 O O . LEU A 1 302 ? -13.007 -7.238 47.743 1.00 45.97 302 LEU A O 1
ATOM 2296 N N . PHE A 1 303 ? -13.529 -8.781 46.201 1.00 41.22 303 PHE A N 1
ATOM 2297 C CA . PHE A 1 303 ? -12.487 -8.437 45.233 1.00 41.22 303 PHE A CA 1
ATOM 2298 C C . PHE A 1 303 ? -13.127 -7.978 43.918 1.00 41.22 303 PHE A C 1
ATOM 2300 O O . PHE A 1 303 ? -14.070 -8.612 43.443 1.00 41.22 303 PHE A O 1
ATOM 2307 N N . ILE A 1 304 ? -12.623 -6.886 43.334 1.00 49.84 304 ILE A N 1
ATOM 2308 C CA . ILE A 1 304 ? -13.196 -6.297 42.121 1.00 49.84 304 ILE A CA 1
ATOM 2309 C C . ILE A 1 304 ? -12.113 -6.031 41.077 1.00 49.84 304 ILE A C 1
ATOM 2311 O O . ILE A 1 304 ? -11.116 -5.368 41.363 1.00 49.84 304 ILE A O 1
ATOM 2315 N N . GLU A 1 305 ? -12.361 -6.469 39.846 1.00 42.44 305 GLU A N 1
ATOM 2316 C CA . GLU A 1 305 ? -11.594 -6.078 38.668 1.00 42.44 305 GLU A CA 1
ATOM 2317 C C . GLU A 1 305 ? -12.563 -5.566 37.590 1.00 42.44 305 GLU A C 1
ATOM 2319 O O . GLU A 1 305 ? -13.420 -6.305 37.098 1.00 42.44 305 GLU A O 1
ATOM 2324 N N . ALA A 1 306 ? -12.477 -4.274 37.256 1.00 50.72 306 ALA A N 1
ATOM 2325 C CA . ALA A 1 306 ? -13.360 -3.634 36.286 1.00 50.72 306 ALA A CA 1
ATOM 2326 C C . ALA A 1 306 ? -12.584 -3.237 35.021 1.00 50.72 306 ALA A C 1
ATOM 2328 O O . ALA A 1 306 ? -11.518 -2.626 35.091 1.00 50.72 306 ALA A O 1
ATOM 2329 N N . ALA A 1 307 ? -13.134 -3.568 33.853 1.00 49.75 307 ALA A N 1
ATOM 2330 C CA . ALA A 1 307 ? -12.610 -3.188 32.548 1.00 49.75 307 ALA A CA 1
ATOM 2331 C C . ALA A 1 307 ? -13.665 -2.355 31.800 1.00 49.75 307 ALA A C 1
ATOM 2333 O O . ALA A 1 307 ? -14.747 -2.822 31.452 1.00 49.75 307 ALA A O 1
ATOM 2334 N N . SER A 1 308 ? -13.358 -1.092 31.549 1.00 50.47 308 SER A N 1
ATOM 2335 C CA . SER A 1 308 ? -14.184 -0.177 30.761 1.00 50.47 308 SER A CA 1
ATOM 2336 C C . SER A 1 308 ? -13.542 0.018 29.389 1.00 50.47 308 SER A C 1
ATOM 2338 O O . SER A 1 308 ? -12.326 0.107 29.299 1.00 50.47 308 SER A O 1
ATOM 2340 N N . ALA A 1 309 ? -14.311 0.104 28.304 1.00 54.91 309 ALA A N 1
ATOM 2341 C CA . ALA A 1 309 ? -13.772 0.499 27.002 1.00 54.91 309 ALA A CA 1
ATOM 2342 C C . ALA A 1 309 ? -14.183 1.943 26.704 1.00 54.91 309 ALA A C 1
ATOM 2344 O O . ALA A 1 309 ? -15.373 2.249 26.586 1.00 54.91 309 ALA A O 1
ATOM 2345 N N . GLN A 1 310 ? -13.202 2.835 26.552 1.00 50.94 310 GLN A N 1
ATOM 2346 C CA . GLN A 1 310 ? -13.457 4.241 26.241 1.00 50.94 310 GLN A CA 1
ATOM 2347 C C . GLN A 1 310 ? -13.082 4.546 24.791 1.00 50.94 310 GLN A C 1
ATOM 2349 O O . GLN A 1 310 ? -12.064 4.078 24.275 1.00 50.94 310 GLN A O 1
ATOM 2354 N N . ALA A 1 311 ? -13.907 5.350 24.121 1.00 43.34 311 ALA A N 1
ATOM 2355 C CA . ALA A 1 311 ? -13.479 6.053 22.921 1.00 43.34 311 ALA A CA 1
ATOM 2356 C C . ALA A 1 311 ? -12.991 7.450 23.330 1.00 43.34 311 ALA A C 1
ATOM 2358 O O . ALA A 1 311 ? -13.632 8.089 24.167 1.00 43.34 311 ALA A O 1
ATOM 2359 N N . PRO A 1 312 ? -11.882 7.958 22.769 1.00 41.09 312 PRO A N 1
ATOM 2360 C CA . PRO A 1 312 ? -11.507 9.343 22.980 1.00 41.09 312 PRO A CA 1
ATOM 2361 C C . PRO A 1 312 ? -12.609 10.238 22.404 1.00 41.09 312 PRO A C 1
ATOM 2363 O O . PRO A 1 312 ? -12.941 10.159 21.219 1.00 41.09 312 PRO A O 1
ATOM 2366 N N . ALA A 1 313 ? -13.181 11.089 23.254 1.00 40.94 313 ALA A N 1
ATOM 2367 C CA . ALA A 1 313 ? -14.105 12.141 22.858 1.00 40.94 313 ALA A CA 1
ATOM 2368 C C . ALA A 1 313 ? -13.336 13.271 22.145 1.00 40.94 313 ALA A C 1
ATOM 2370 O O . ALA A 1 313 ? -13.163 14.362 22.678 1.00 40.94 313 ALA A O 1
ATOM 2371 N N . GLU A 1 314 ? -12.839 13.021 20.934 1.00 41.53 314 GLU A N 1
ATOM 2372 C CA . GLU A 1 314 ? -12.331 14.088 20.069 1.00 41.53 314 GLU A CA 1
ATOM 2373 C C . GLU A 1 314 ? -13.480 14.641 19.226 1.00 41.53 314 GLU A C 1
ATOM 2375 O O . GLU A 1 314 ? -13.827 14.104 18.173 1.00 41.53 314 GLU A O 1
ATOM 2380 N N . GLY A 1 315 ? -14.105 15.713 19.721 1.00 38.91 315 GLY A N 1
ATOM 2381 C CA . GLY A 1 315 ? -15.210 16.358 19.017 1.00 38.91 315 GLY A CA 1
ATOM 2382 C C . GLY A 1 315 ? -15.854 17.564 19.698 1.00 38.91 315 GLY A C 1
ATOM 2383 O O . GLY A 1 315 ? -17.039 17.794 19.481 1.00 38.91 315 GLY A O 1
ATOM 2384 N N . ARG A 1 316 ? -15.127 18.352 20.501 1.00 34.00 316 ARG A N 1
ATOM 2385 C CA . ARG A 1 316 ? -15.539 19.724 20.849 1.00 34.00 316 ARG A CA 1
ATOM 2386 C C . ARG A 1 316 ? -14.340 20.664 20.763 1.00 34.00 316 ARG A C 1
ATOM 2388 O O . ARG A 1 316 ? -13.350 20.478 21.460 1.00 34.00 316 ARG A O 1
ATOM 2395 N N . ASN A 1 317 ? -14.456 21.665 19.888 1.00 33.12 317 ASN A N 1
ATOM 2396 C CA . ASN A 1 317 ? -13.549 22.805 19.784 1.00 33.12 317 ASN A CA 1
ATOM 2397 C C . ASN A 1 317 ? -13.518 23.554 21.125 1.00 33.12 317 ASN A C 1
ATOM 2399 O O . ASN A 1 317 ? -14.370 24.397 21.392 1.00 33.12 317 ASN A O 1
ATOM 2403 N N . GLY A 1 318 ? -12.539 23.224 21.962 1.00 25.38 318 GLY A N 1
ATOM 2404 C CA . GLY A 1 318 ? -12.126 23.992 23.126 1.00 25.38 318 GLY A CA 1
ATOM 2405 C C . GLY A 1 318 ? -10.669 24.382 22.931 1.00 25.38 318 GLY A C 1
ATOM 2406 O O . GLY A 1 318 ? -9.793 23.523 22.875 1.00 25.38 318 GLY A O 1
ATOM 2407 N N . LEU A 1 319 ? -10.431 25.679 22.765 1.00 30.05 319 LEU A N 1
ATOM 2408 C CA . LEU A 1 319 ? -9.113 26.292 22.673 1.00 30.05 319 LEU A CA 1
ATOM 2409 C C . LEU A 1 319 ? -8.297 25.917 23.928 1.00 30.05 319 LEU A C 1
ATOM 2411 O O . LEU A 1 319 ? -8.549 26.449 25.007 1.00 30.05 319 LEU A O 1
ATOM 2415 N N . LEU A 1 320 ? -7.328 25.006 23.806 1.00 24.08 320 LEU A N 1
ATOM 2416 C CA . LEU A 1 320 ? -6.359 24.728 24.866 1.00 24.08 320 LEU A CA 1
ATOM 2417 C C . LEU A 1 320 ? -5.025 25.382 24.493 1.00 24.08 320 LEU A C 1
ATOM 2419 O O . LEU A 1 320 ? -4.251 24.872 23.685 1.00 24.08 320 LEU A O 1
ATOM 2423 N N . LEU A 1 321 ? -4.777 26.548 25.090 1.00 27.66 321 LEU A N 1
ATOM 2424 C CA . LEU A 1 321 ? -3.473 27.201 25.128 1.00 27.66 321 LEU A CA 1
ATOM 2425 C C . LEU A 1 321 ? -2.485 26.290 25.862 1.00 27.66 321 LEU A C 1
ATOM 2427 O O . LEU A 1 321 ? -2.481 26.224 27.090 1.00 27.66 321 LEU A O 1
ATOM 2431 N N . LYS A 1 322 ? -1.613 25.619 25.109 1.00 24.70 322 LYS A N 1
ATOM 2432 C CA . LYS A 1 322 ? -0.418 24.976 25.652 1.00 24.70 322 LYS A CA 1
ATOM 2433 C C . LYS A 1 322 ? 0.805 25.790 25.235 1.00 24.70 322 LYS A C 1
ATOM 2435 O O . LYS A 1 322 ? 1.219 25.781 24.079 1.00 24.70 322 LYS A O 1
ATOM 2440 N N . ARG A 1 323 ? 1.345 26.543 26.198 1.00 29.69 323 ARG A N 1
ATOM 2441 C CA . ARG A 1 323 ? 2.704 27.094 26.151 1.00 29.69 323 ARG A CA 1
ATOM 2442 C C . ARG A 1 323 ? 3.674 25.917 26.197 1.00 29.69 323 ARG A C 1
ATOM 2444 O O . ARG A 1 323 ? 3.783 25.270 27.232 1.00 29.69 323 ARG A O 1
ATOM 2451 N N . GLU A 1 324 ? 4.401 25.693 25.113 1.00 27.22 324 GLU A N 1
ATOM 2452 C CA . GLU A 1 324 ? 5.630 24.903 25.121 1.00 27.22 324 GLU A CA 1
ATOM 2453 C C . GLU A 1 324 ? 6.755 25.740 24.508 1.00 27.22 324 GLU A C 1
ATOM 2455 O O . GLU A 1 324 ? 6.564 26.491 23.549 1.00 27.22 324 GLU A O 1
ATOM 2460 N N . GLY A 1 325 ? 7.898 25.695 25.192 1.00 28.95 325 GLY A N 1
ATOM 2461 C CA . GLY A 1 325 ? 9.030 26.589 25.021 1.00 28.95 325 GLY A CA 1
ATOM 2462 C C . GLY A 1 325 ? 9.709 26.469 23.663 1.00 28.95 325 GLY A C 1
ATOM 2463 O O . GLY A 1 325 ? 9.778 25.409 23.047 1.00 28.95 325 GLY A O 1
ATOM 2464 N N . ALA A 1 326 ? 10.244 27.602 23.225 1.00 28.89 326 ALA A N 1
ATOM 2465 C CA . ALA A 1 326 ? 11.025 27.719 22.011 1.00 28.89 326 ALA A CA 1
ATOM 2466 C C . ALA A 1 326 ? 12.324 26.896 22.089 1.00 28.89 326 ALA A C 1
ATOM 2468 O O . ALA A 1 326 ? 13.105 27.083 23.026 1.00 28.89 326 ALA A O 1
ATOM 2469 N N . PRO A 1 327 ? 12.654 26.104 21.056 1.00 33.56 327 PRO A N 1
ATOM 2470 C CA . PRO A 1 327 ? 14.033 25.820 20.730 1.00 33.56 327 PRO A CA 1
ATOM 2471 C C . PRO A 1 327 ? 14.556 26.862 19.733 1.00 33.56 327 PRO A C 1
ATOM 2473 O O . PRO A 1 327 ? 13.918 27.208 18.736 1.00 33.56 327 PRO A O 1
ATOM 2476 N N . ARG A 1 328 ? 15.764 27.348 20.023 1.00 38.31 328 ARG A N 1
ATOM 2477 C CA . ARG A 1 328 ? 16.604 28.168 19.144 1.00 38.31 328 ARG A CA 1
ATOM 2478 C C . ARG A 1 328 ? 16.704 27.542 17.745 1.00 38.31 328 ARG A C 1
ATOM 2480 O O . ARG A 1 328 ? 17.033 26.366 17.619 1.00 38.31 328 ARG A O 1
ATOM 2487 N N . ARG A 1 329 ? 16.532 28.351 16.695 1.00 32.97 329 ARG A N 1
ATOM 2488 C CA . ARG A 1 329 ? 17.063 28.063 15.354 1.00 32.97 329 ARG A CA 1
ATOM 2489 C C . ARG A 1 329 ? 17.959 29.202 14.895 1.00 32.97 329 ARG A C 1
ATOM 2491 O O . ARG A 1 329 ? 17.505 30.324 14.695 1.00 32.97 329 ARG A O 1
ATOM 2498 N N . SER A 1 330 ? 19.231 28.871 14.720 1.00 34.56 330 SER A N 1
ATOM 2499 C CA . SER A 1 330 ? 20.182 29.607 13.903 1.00 34.56 330 SER A CA 1
ATOM 2500 C C . SER A 1 330 ? 20.081 29.189 12.431 1.00 34.56 330 SER A C 1
ATOM 2502 O O . SER A 1 330 ? 19.701 28.064 12.105 1.00 34.56 330 SER A O 1
ATOM 2504 N N . THR A 1 331 ? 20.530 30.123 11.590 1.00 36.91 331 THR A N 1
ATOM 2505 C CA . THR A 1 331 ? 21.078 29.999 10.225 1.00 36.91 331 THR A CA 1
ATOM 2506 C C . THR A 1 331 ? 20.150 29.846 9.005 1.00 36.91 331 THR A C 1
ATOM 2508 O O . THR A 1 331 ? 19.632 28.781 8.694 1.00 36.91 331 THR A O 1
ATOM 2511 N N . THR A 1 332 ? 20.096 30.972 8.270 1.00 40.84 332 THR A N 1
ATOM 2512 C CA . THR A 1 332 ? 20.370 31.171 6.825 1.00 40.84 332 THR A CA 1
ATOM 2513 C C . THR A 1 332 ? 19.479 30.522 5.765 1.00 40.84 332 THR A C 1
ATOM 2515 O O . THR A 1 332 ? 19.383 29.307 5.653 1.00 40.84 332 THR A O 1
ATOM 2518 N N . GLY A 1 333 ? 18.966 31.362 4.856 1.00 36.59 333 GLY A N 1
ATOM 2519 C CA . GLY A 1 333 ? 18.424 30.918 3.571 1.00 36.59 333 GLY A CA 1
ATOM 2520 C C . GLY A 1 333 ? 17.744 32.028 2.773 1.00 36.59 333 GLY A C 1
ATOM 2521 O O . GLY A 1 333 ? 16.525 32.041 2.642 1.00 36.59 333 GLY A O 1
ATOM 2522 N N . ASN A 1 334 ? 18.537 32.959 2.242 1.00 43.94 334 ASN A N 1
ATOM 2523 C CA . ASN A 1 334 ? 18.114 34.020 1.324 1.00 43.94 334 ASN A CA 1
ATOM 2524 C C . ASN A 1 334 ? 17.490 33.407 0.049 1.00 43.94 334 ASN A C 1
ATOM 2526 O O . ASN A 1 334 ? 18.208 32.863 -0.791 1.00 43.94 334 ASN A O 1
ATOM 2530 N N . ARG A 1 335 ? 16.162 33.482 -0.123 1.00 43.50 335 ARG A N 1
ATOM 2531 C CA . ARG A 1 335 ? 15.491 33.107 -1.382 1.00 43.50 335 ARG A CA 1
ATOM 2532 C C . ARG A 1 335 ? 15.318 34.335 -2.273 1.00 43.50 335 ARG A C 1
ATOM 2534 O O . ARG A 1 335 ? 14.488 35.201 -2.011 1.00 43.50 335 ARG A O 1
ATOM 2541 N N . ARG A 1 336 ? 16.103 34.373 -3.353 1.00 45.94 336 ARG A N 1
ATOM 2542 C CA . ARG A 1 336 ? 15.934 35.285 -4.492 1.00 45.94 336 ARG A CA 1
ATOM 2543 C C . ARG A 1 336 ? 14.576 35.037 -5.165 1.00 45.94 336 ARG A C 1
ATOM 2545 O O . ARG A 1 336 ? 14.223 33.896 -5.452 1.00 45.94 336 ARG A O 1
ATOM 2552 N N . ARG A 1 337 ? 13.833 36.118 -5.427 1.00 54.84 337 ARG A N 1
ATOM 2553 C CA . ARG A 1 337 ? 12.638 36.132 -6.288 1.00 54.84 337 ARG A CA 1
ATOM 2554 C C . ARG A 1 337 ? 13.033 35.853 -7.750 1.00 54.84 337 ARG A C 1
ATOM 2556 O O . ARG A 1 337 ? 14.042 36.403 -8.189 1.00 54.84 337 ARG A O 1
ATOM 2563 N N . PRO A 1 338 ? 12.243 35.089 -8.523 1.00 56.28 338 PRO A N 1
ATOM 2564 C CA . PRO A 1 338 ? 12.388 35.046 -9.975 1.00 56.28 338 PRO A CA 1
ATOM 2565 C C . PRO A 1 338 ? 11.845 36.343 -10.618 1.00 56.28 338 PRO A C 1
ATOM 2567 O O . PRO A 1 338 ? 10.885 36.924 -10.097 1.00 56.28 338 PRO A O 1
ATOM 2570 N N . PRO A 1 339 ? 12.434 36.821 -11.729 1.00 62.22 339 PRO A N 1
ATOM 2571 C CA . PRO A 1 339 ? 11.930 37.981 -12.458 1.00 62.22 339 PRO A CA 1
ATOM 2572 C C . PRO A 1 339 ? 10.647 37.648 -13.237 1.00 62.22 339 PRO A C 1
ATOM 2574 O O . PRO A 1 339 ? 10.481 36.549 -13.765 1.00 62.22 339 PRO A O 1
ATOM 2577 N N . ARG A 1 340 ? 9.736 38.627 -13.305 1.00 59.56 340 ARG A N 1
ATOM 2578 C CA . ARG A 1 340 ? 8.519 38.593 -14.132 1.00 59.56 340 ARG A CA 1
ATOM 2579 C C . ARG A 1 340 ? 8.879 38.628 -15.629 1.00 59.56 340 ARG A C 1
ATOM 2581 O O . ARG A 1 340 ? 9.797 39.368 -15.987 1.00 59.56 340 ARG A O 1
ATOM 2588 N N . PRO A 1 341 ? 8.144 37.923 -16.507 1.00 59.03 341 PRO A N 1
ATOM 2589 C CA . PRO A 1 341 ? 8.302 38.070 -17.951 1.00 59.03 341 PRO A CA 1
ATOM 2590 C C . PRO A 1 341 ? 7.795 39.445 -18.416 1.00 59.03 341 PRO A C 1
ATOM 2592 O O . PRO A 1 341 ? 6.727 39.902 -18.004 1.00 59.03 341 PRO A O 1
ATOM 2595 N N . ARG A 1 342 ? 8.590 40.113 -19.260 1.00 60.41 342 ARG A N 1
ATOM 2596 C CA . ARG A 1 342 ? 8.204 41.331 -19.984 1.00 60.41 342 ARG A CA 1
ATOM 2597 C C . ARG A 1 342 ? 7.358 40.934 -21.194 1.00 60.41 342 ARG A C 1
ATOM 2599 O O . ARG A 1 342 ? 7.800 40.127 -22.005 1.00 60.41 342 ARG A O 1
ATOM 2606 N N . HIS A 1 343 ? 6.172 41.522 -21.309 1.00 59.22 343 HIS A N 1
ATOM 2607 C CA . HIS A 1 343 ? 5.405 41.539 -22.550 1.00 59.22 343 HIS A CA 1
ATOM 2608 C C . HIS A 1 343 ? 6.133 42.416 -23.580 1.00 59.22 343 HIS A C 1
ATOM 2610 O O . HIS A 1 343 ? 6.532 43.535 -23.257 1.00 59.22 343 HIS A O 1
ATOM 2616 N N . LEU A 1 344 ? 6.313 41.898 -24.796 1.00 56.09 344 LEU A N 1
ATOM 2617 C CA . LEU A 1 344 ? 6.665 42.686 -25.978 1.00 56.09 344 LEU A CA 1
ATOM 2618 C C . LEU A 1 344 ? 5.366 43.201 -26.622 1.00 56.09 344 LEU A C 1
ATOM 2620 O O . LEU A 1 344 ? 4.410 42.423 -26.698 1.00 56.09 344 LEU A O 1
ATOM 2624 N N . PRO A 1 345 ? 5.299 44.469 -27.057 1.00 64.00 345 PRO A N 1
ATOM 2625 C CA . PRO A 1 345 ? 4.216 44.944 -27.907 1.00 64.00 345 PRO A CA 1
ATOM 2626 C C . PRO A 1 345 ? 4.398 44.448 -29.350 1.00 64.00 345 PRO A C 1
ATOM 2628 O O . PRO A 1 345 ? 5.525 44.215 -29.793 1.00 64.00 345 PRO A O 1
ATOM 2631 N N . VAL A 1 346 ? 3.255 44.261 -30.014 1.00 63.78 346 VAL A N 1
ATOM 2632 C CA . VAL A 1 346 ? 3.074 43.885 -31.427 1.00 63.78 346 VAL A CA 1
ATOM 2633 C C . VAL A 1 346 ? 3.564 44.987 -32.355 1.00 63.78 346 VAL A C 1
ATOM 2635 O O . VAL A 1 346 ? 3.319 46.168 -32.014 1.00 63.78 346 VAL A O 1
#

Radius of gyration: 48.02 Å; Cα contacts (8 Å, |Δi|>4): 522; chains: 1; bounding box: 99×80×143 Å

Organism: NCBI:txid1520580

Sequence (346 aa):
MEQRQKHYGHIDLSDRPECDSLARHRIAPPKDLTRAQTVKLVRRDSVTEDFCPCDNGKTACPRCQGRGDLPCEASTACAACRGIDSCLRCDGTGYRKLKVHEDHGVVGERVTCERCGTHNAACRTCDGRGRTTCSTCHGAGVRDCPDCDRAGTVPHQRCKGAGRIVTWIEGIIRREPRTERIRQPETGVPYPAWSAARESGAWHQLHLTGQDPLPADAASRLLHLVQPHLTPHEGEIARQATFRHLRLARTVVPQHPPPGLLRPPHGCLTPRPGPALAAENLADRRSSPGSPPGACPPPAALFIEAASAQAPAEGRNGLLLKREGAPRRSTTGNRRRPPRPRHLPV

Secondary structure (DSSP, 8-state):
-EEEEEEES----TTSPEES-TTT--PPPPS-TTS-EEEEEEETT--EEEEPTTTTTEEE-TTTTTSSEEE--SEEE-TTTTTTSSBTTTTTSSSPP----------S-EE--TTT--TT-EETTTTTSSEEE-TTTTTSSEEE-TTTTTSSEEE-TTTTTSSEEEEEEEEEEEEEEEEEEEPPPSSSS-HHHHHHHHHH--PEEEEEETTPPPPTTS-HHHHHHHHHHHSPPTTEEEEEEEEEEE--------SS--TT-PPPP------PPPP-----------------TT-PPPPPEEEEEEEEEE--------------PPPP-------PPPPPPPPPP-

Solvent-accessible surface area (backbone atoms only — not comparable to full-atom values): 21716 Å² total; per-residue (Å²): 91,79,43,82,46,79,45,67,26,90,76,90,60,81,93,44,53,71,32,88,42,77,92,76,55,82,73,78,68,69,96,55,50,82,51,68,44,76,49,68,30,37,33,59,92,38,71,42,79,44,76,36,99,54,62,72,8,43,35,62,22,86,87,39,69,41,66,9,39,36,85,38,69,28,53,39,63,22,84,90,40,65,35,64,54,6,13,84,54,29,53,32,70,37,53,74,64,86,78,85,81,96,79,71,90,73,90,69,83,46,31,52,14,75,61,63,68,42,67,62,33,4,34,62,89,34,36,10,52,16,38,33,69,18,87,82,37,71,45,68,34,40,30,71,24,87,84,33,76,48,64,10,37,32,64,25,78,93,29,69,36,45,11,22,35,33,33,32,36,36,31,44,48,60,33,46,47,44,76,48,75,57,79,62,76,94,73,80,68,60,66,70,62,46,53,50,43,71,76,70,48,84,65,44,77,46,80,41,50,71,79,58,77,75,63,90,86,57,53,72,68,58,50,66,69,44,48,74,78,58,56,84,56,93,55,50,70,47,42,37,36,41,36,39,41,39,92,49,85,70,80,82,74,74,90,63,75,70,92,79,75,79,80,79,83,88,77,88,83,75,90,74,87,75,79,82,80,74,90,73,85,86,78,88,82,81,90,80,90,82,80,77,94,76,78,77,80,56,65,69,55,63,49,48,48,33,38,31,26,34,38,79,81,83,82,72,99,66,94,75,89,75,91,74,82,84,78,91,80,85,83,90,80,90,78,80,79,83,84,81,86,79,84,80,84,132